Protein 5UEB (pdb70)

InterPro domains:
  IPR025361 Protein of unknown function DUF4265 [PF14085] (26-130)

Secondary structure (DSSP, 8-state):
-----EEEEEEEE-TTS-EEEEEEEEEE-TTS-EEE-S--SS-SS--TT-EEEEEEETTEEEEEEEEE--S-EEEEEEESS---HHHHHHHHHTT-EEEESSSSEEEEEE-TTTSSHHHHHHHHHHHHTTSEEEEEEE-S--/--PPP--EEEEEEEEE-TTS-EEEEEEEEEE-TTS-EEE-S--SS-SS--TT-EEEEEEETTEEEEEEEEE--S-EEEEEEESS---HHHHHHHHHTT-EEEESSSSEEEEEE-TTTS-HHHHHHHHHHHHTTSEEEEEEE---

Nearest PDB structures (foldseek):
  5ueb-assembly1_A  TM=1.007E+00  e=7.361E-29  Neisseria gonorrhoeae NCCP11945
  4f3q-assembly1_A  TM=4.023E-01  e=1.377E-02  Coxiella burnetii RSA 493
  3ldu-assembly1_A  TM=6.066E-01  e=1.075E+00  Clostridioides difficile 630
  1t95-assembly1_A  TM=4.720E-01  e=6.147E-01  Archaeoglobus fulgidus
  2fgc-assembly1_A-2  TM=4.729E-01  e=1.879E+00  Thermotoga maritima MSB8

Sequence (286 aa):
HHHMKSKLTVVYYDLESNIAEEILSGNIMPDGNFLIQEIPLFAPNNLALNDIVAIERREEDDKKMLFFDHLIKASGNTTTINIVVLDDHFPKDLLAAIEEHSGKKIRKNGENYLSSVNFPPKKYNSDLKGIILNRRYEEANILSYREACLGFSHHHHHHMKSKLTVVYYDLESNIAEEILSSGNIMMPDGNFLIQEIPLFAPNLALNDIVAIEREEDKMLFFDHLIKASGNTTINIVVLDHFPKDLLAAIEEHSGKIRKNGENYLSSVNFPPKKYNSDLKGILNRRYEEEANILSSYREACLGF

B-factor: mean 21.85, std 12.27, range [6.91, 70.09]

Foldseek 3Di:
DDDAFAKEWEWDADPVRDIDIDIFGFHQDPVRWTFGQDADQGAFAAGHRFTFHWDDDDNHTYGDGTDGWQQKWKKKKFFDAADDPVLVVLCVVQVKDWDDDPRGIIMIIGHHPSPDCVNVVVQVVCVVVVRMHMDRRHRGDD/DDDDDFQKAKAKEWAQFPVRHIDIDIFIFGQDPVRWTFGQDADFTQFAAGHRWIFHWDDDPNHIYGDGTDGHQLKWKKKKFFDQADDPVLVVLCVVLVKDWDDDPHGIIIIIGHHPSPDPVNVVVQVVCVVVVGMDMDRRHHGD

Structure (mmCIF, N/CA/C/O backbone):
data_5UEB
#
_entry.id   5UEB
#
_cell.length_a   50.220
_cell.length_b   74.520
_cell.length_c   86.160
_cell.angle_alpha   90.000
_cell.angle_beta   90.000
_cell.angle_gamma   90.000
#
_symmetry.space_group_name_H-M   'P 21 21 21'
#
loop_
_entity.id
_entity.type
_entity.pdbx_description
1 polymer NegoA.19184.a
2 non-polymer 'CHLORIDE ION'
3 non-polymer 1,2-ETHANEDIOL
4 water water
#
loop_
_atom_site.group_PDB
_atom_site.id
_atom_site.type_symbol
_atom_site.label_atom_id
_atom_site.label_alt_id
_atom_site.label_comp_id
_atom_site.label_asym_id
_atom_site.label_entity_id
_atom_site.label_seq_id
_atom_site.pdbx_PDB_ins_code
_atom_site.Cartn_x
_atom_site.Cartn_y
_atom_site.Cartn_z
_atom_site.occupancy
_atom_site.B_iso_or_equiv
_atom_site.auth_seq_id
_atom_site.auth_comp_id
_atom_site.auth_asym_id
_atom_site.auth_atom_id
_atom_site.pdbx_PDB_model_num
ATOM 1 N N . HIS A 1 6 ? 7.837 -12.289 -9.238 1.00 63.90 -2 HIS A N 1
ATOM 2 C CA . HIS A 1 6 ? 7.459 -11.316 -10.256 1.00 58.38 -2 HIS A CA 1
ATOM 3 C C . HIS A 1 6 ? 6.183 -11.744 -10.973 1.00 56.09 -2 HIS A C 1
ATOM 4 O O . HIS A 1 6 ? 6.168 -12.745 -11.689 1.00 64.63 -2 HIS A O 1
ATOM 6 N N . HIS A 1 7 ? 5.110 -10.986 -10.767 1.00 44.75 -1 HIS A N 1
ATOM 7 C CA . HIS A 1 7 ? 3.838 -11.228 -11.428 1.00 41.27 -1 HIS A CA 1
ATOM 8 C C . HIS A 1 7 ? 3.348 -9.921 -12.035 1.00 39.45 -1 HIS A C 1
ATOM 9 O O . HIS A 1 7 ? 3.708 -8.833 -11.581 1.00 36.18 -1 HIS A O 1
ATOM 16 N N . HIS A 1 8 ? 2.522 -10.036 -13.075 1.00 30.72 0 HIS A N 1
ATOM 17 C CA . HIS A 1 8 ? 1.947 -8.845 -13.687 1.00 25.05 0 HIS A CA 1
ATOM 18 C C . HIS A 1 8 ? 1.075 -8.112 -12.677 1.00 34.24 0 HIS A C 1
ATOM 19 O O . HIS A 1 8 ? 0.247 -8.725 -11.996 1.00 28.14 0 HIS A O 1
ATOM 26 N N . MET A 1 9 ? 1.268 -6.795 -12.589 1.00 23.94 1 MET A N 1
ATOM 27 C CA . MET A 1 9 ? 0.604 -5.949 -11.610 1.00 23.03 1 MET A CA 1
ATOM 28 C C . MET A 1 9 ? 0.214 -4.635 -12.268 1.00 23.29 1 MET A C 1
ATOM 29 O O . MET A 1 9 ? 0.812 -4.214 -13.260 1.00 28.75 1 MET A O 1
ATOM 34 N N . LYS A 1 10 ? -0.806 -3.995 -11.711 1.00 21.30 2 LYS A N 1
ATOM 35 C CA . LYS A 1 10 ? -1.088 -2.604 -12.040 1.00 22.61 2 LYS A CA 1
ATOM 36 C C . LYS A 1 10 ? 0.034 -1.713 -11.520 1.00 24.43 2 LYS A C 1
ATOM 37 O O . LYS A 1 10 ? 0.682 -2.020 -10.516 1.00 22.71 2 LYS A O 1
ATOM 43 N N . SER A 1 11 ? 0.263 -0.596 -12.212 1.00 20.64 3 SER A N 1
ATOM 44 C CA . SER A 1 11 ? 1.120 0.427 -11.638 1.00 16.14 3 SER A CA 1
ATOM 45 C C . SER A 1 11 ? 0.459 1.035 -10.407 1.00 15.77 3 SER A C 1
ATOM 46 O O . SER A 1 11 ? -0.763 0.969 -10.219 1.00 16.88 3 SER A O 1
ATOM 49 N N . LYS A 1 12 ? 1.285 1.628 -9.553 1.00 15.47 4 LYS A N 1
ATOM 50 C CA . LYS A 1 12 ? 0.838 2.113 -8.256 1.00 15.06 4 LYS A CA 1
ATOM 51 C C . LYS A 1 12 ? 1.264 3.559 -8.068 1.00 14.93 4 LYS A C 1
ATOM 52 O O . LYS A 1 12 ? 2.436 3.901 -8.263 1.00 18.45 4 LYS A O 1
ATOM 58 N N . LEU A 1 13 ? 0.325 4.389 -7.642 1.00 12.02 5 LEU A N 1
ATOM 59 C CA . LEU A 1 13 ? 0.541 5.810 -7.424 1.00 12.95 5 LEU A CA 1
ATOM 60 C C . LEU A 1 13 ? 0.462 6.082 -5.931 1.00 13.08 5 LEU A C 1
ATOM 61 O O . LEU A 1 13 ? -0.505 5.676 -5.277 1.00 12.88 5 LEU A O 1
ATOM 66 N N . THR A 1 14 ? 1.468 6.762 -5.388 1.00 12.55 6 THR A N 1
ATOM 67 C CA . THR A 1 14 ? 1.439 7.166 -3.988 1.00 11.77 6 THR A CA 1
ATOM 68 C C . THR A 1 14 ? 1.014 8.627 -3.906 1.00 11.00 6 THR A C 1
ATOM 69 O O . THR A 1 14 ? 1.643 9.495 -4.517 1.00 12.13 6 THR A O 1
ATOM 73 N N . VAL A 1 15 ? -0.055 8.901 -3.156 1.00 10.10 7 VAL A N 1
ATOM 74 C CA . VAL A 1 15 ? -0.554 10.262 -2.945 1.00 10.21 7 VAL A CA 1
ATOM 75 C C . VAL A 1 15 ? -0.247 10.669 -1.509 1.00 11.58 7 VAL A C 1
ATOM 76 O O . VAL A 1 15 ? -0.766 10.063 -0.556 1.00 12.52 7 VAL A O 1
ATOM 80 N N . VAL A 1 16 ? 0.590 11.698 -1.349 1.00 10.34 8 VAL A N 1
ATOM 81 C CA . VAL A 1 16 ? 0.852 12.262 -0.026 1.00 9.47 8 VAL A CA 1
ATOM 82 C C . VAL A 1 16 ? -0.277 13.217 0.341 1.00 11.17 8 VAL A C 1
ATOM 83 O O . VAL A 1 16 ? -0.697 14.054 -0.472 1.00 13.26 8 VAL A O 1
ATOM 87 N N . TYR A 1 17 ? -0.769 13.113 1.577 1.00 10.60 9 TYR A N 1
ATOM 88 C CA . TYR A 1 17 ? -1.815 14.013 2.042 1.00 10.04 9 TYR A CA 1
ATOM 89 C C . TYR A 1 17 ? -1.673 14.191 3.548 1.00 10.32 9 TYR A C 1
ATOM 90 O O . TYR A 1 17 ? -1.004 13.409 4.220 1.00 11.65 9 TYR A O 1
ATOM 99 N N . TYR A 1 18 ? -2.326 15.225 4.076 1.00 10.13 10 TYR A N 1
ATOM 100 C CA . TYR A 1 18 ? -2.344 15.480 5.512 1.00 10.25 10 TYR A CA 1
ATOM 101 C C . TYR A 1 18 ? -3.631 14.937 6.113 1.00 10.45 10 TYR A C 1
ATOM 102 O O . TYR A 1 18 ? -4.728 15.209 5.606 1.00 11.25 10 TYR A O 1
ATOM 111 N N . ASP A 1 19 ? -3.492 14.183 7.198 1.00 9.56 11 ASP A N 1
ATOM 112 C CA . ASP A 1 19 ? -4.644 13.573 7.850 1.00 10.54 11 ASP A CA 1
ATOM 113 C C . ASP A 1 19 ? -5.317 14.551 8.819 1.00 10.12 11 ASP A C 1
ATOM 114 O O . ASP A 1 19 ? -4.966 15.733 8.913 1.00 10.63 11 ASP A O 1
ATOM 119 N N . LEU A 1 20 ? -6.330 14.051 9.526 1.00 10.32 12 LEU A N 1
ATOM 120 C CA . LEU A 1 20 ? -7.113 14.916 10.406 1.00 9.28 12 LEU A CA 1
ATOM 121 C C . LEU A 1 20 ? -6.300 15.444 11.574 1.00 12.25 12 LEU A C 1
ATOM 122 O O . LEU A 1 20 ? -6.697 16.444 12.178 1.00 13.52 12 LEU A O 1
ATOM 127 N N . GLU A 1 21 ? -5.189 14.791 11.914 1.00 11.24 13 GLU A N 1
ATOM 128 C CA . GLU A 1 21 ? -4.286 15.259 12.955 1.00 11.28 13 GLU A CA 1
ATOM 129 C C . GLU A 1 21 ? -3.148 16.109 12.410 1.00 10.66 13 GLU A C 1
ATOM 130 O O . GLU A 1 21 ? -2.194 16.387 13.140 1.00 13.36 13 GLU A O 1
ATOM 136 N N . SER A 1 22 ? -3.248 16.549 11.153 1.00 12.04 14 SER A N 1
ATOM 137 C CA . SER A 1 22 ? -2.230 17.367 10.496 1.00 12.27 14 SER A CA 1
ATOM 138 C C . SER A 1 22 ? -0.899 16.641 10.368 1.00 12.05 14 SER A C 1
ATOM 139 O O . SER A 1 22 ? 0.155 17.277 10.309 1.00 12.99 14 SER A O 1
ATOM 142 N N . ASN A 1 23 ? -0.939 15.311 10.317 1.00 12.38 15 ASN A N 1
ATOM 143 C CA . ASN A 1 23 ? 0.253 14.503 10.092 1.00 11.74 15 ASN A CA 1
ATOM 144 C C . ASN A 1 23 ? 0.293 14.007 8.650 1.00 10.79 15 ASN A C 1
ATOM 145 O O . ASN A 1 23 ? -0.748 13.790 8.021 1.00 10.90 15 ASN A O 1
ATOM 150 N N . ILE A 1 24 ? 1.509 13.827 8.127 1.00 11.94 16 ILE A N 1
ATOM 151 C CA . ILE A 1 24 ? 1.650 13.356 6.755 1.00 12.37 16 ILE A CA 1
ATOM 152 C C . ILE A 1 24 ? 1.240 11.894 6.674 1.00 10.77 16 ILE A C 1
ATOM 153 O O . ILE A 1 24 ? 1.581 11.080 7.547 1.00 13.89 16 ILE A O 1
ATOM 158 N N . ALA A 1 25 ? 0.478 11.563 5.631 1.00 11.07 17 ALA A N 1
ATOM 159 C CA . ALA A 1 25 ? 0.014 10.213 5.362 1.00 9.35 17 ALA A CA 1
ATOM 160 C C . ALA A 1 25 ? 0.166 9.951 3.868 1.00 11.44 17 ALA A C 1
ATOM 161 O O . ALA A 1 25 ? 0.394 10.869 3.078 1.00 12.10 17 ALA A O 1
ATOM 163 N N . GLU A 1 26 ? 0.019 8.688 3.484 1.00 14.05 18 GLU A N 1
ATOM 164 C CA . GLU A 1 26 ? 0.135 8.287 2.089 1.00 10.64 18 GLU A CA 1
ATOM 165 C C . GLU A 1 26 ? -0.957 7.283 1.767 1.00 11.59 18 GLU A C 1
ATOM 166 O O . GLU A 1 26 ? -1.227 6.377 2.566 1.00 14.30 18 GLU A O 1
ATOM 172 N N . GLU A 1 27 ? -1.581 7.449 0.603 1.00 12.09 19 GLU A N 1
ATOM 173 C CA . GLU A 1 27 ? -2.497 6.456 0.054 1.00 10.37 19 GLU A CA 1
ATOM 174 C C . GLU A 1 27 ? -1.955 5.962 -1.278 1.00 11.36 19 GLU A C 1
ATOM 175 O O . GLU A 1 27 ? -1.530 6.760 -2.118 1.00 12.22 19 GLU A O 1
ATOM 181 N N . ILE A 1 28 ? -1.985 4.651 -1.478 1.00 11.14 20 ILE A N 1
ATOM 182 C CA . ILE A 1 28 ? -1.538 4.042 -2.728 1.00 12.01 20 ILE A CA 1
ATOM 183 C C . ILE A 1 28 ? -2.753 3.635 -3.555 1.00 11.59 20 ILE A C 1
ATOM 184 O O . ILE A 1 28 ? -3.674 2.982 -3.046 1.00 14.28 20 ILE A O 1
ATOM 189 N N . LEU A 1 29 ? -2.767 4.045 -4.827 1.00 11.94 21 LEU A N 1
ATOM 190 C CA . LEU A 1 29 ? -3.869 3.782 -5.748 1.00 10.74 21 LEU A CA 1
ATOM 191 C C . LEU A 1 29 ? -3.355 3.039 -6.969 1.00 12.24 21 LEU A C 1
ATOM 192 O O . LEU A 1 29 ? -2.337 3.427 -7.543 1.00 12.76 21 LEU A O 1
ATOM 197 N N . SER A 1 30 ? -4.074 1.995 -7.377 1.00 11.36 22 SER A N 1
ATOM 198 C CA . SER A 1 30 ? -3.749 1.263 -8.593 1.00 12.08 22 SER A CA 1
ATOM 199 C C . SER A 1 30 ? -4.220 2.029 -9.825 1.00 13.76 22 SER A C 1
ATOM 200 O O . SER A 1 30 ? -5.203 2.778 -9.782 1.00 13.51 22 SER A O 1
ATOM 203 N N . GLY A 1 31 ? -3.520 1.819 -10.937 1.00 12.69 23 GLY A N 1
ATOM 204 C CA . GLY A 1 31 ? -3.889 2.470 -12.181 1.00 12.90 23 GLY A CA 1
ATOM 205 C C . GLY A 1 31 ? -2.858 2.196 -13.258 1.00 16.48 23 GLY A C 1
ATOM 206 O O . GLY A 1 31 ? -2.050 1.273 -13.137 1.00 19.51 23 GLY A O 1
ATOM 207 N N . ASN A 1 32 ? -2.886 3.023 -14.301 1.00 13.89 24 ASN A N 1
ATOM 208 C CA . ASN A 1 32 ? -2.083 2.806 -15.500 1.00 14.89 24 ASN A CA 1
ATOM 209 C C . ASN A 1 32 ? -1.212 4.014 -15.789 1.00 18.07 24 ASN A C 1
ATOM 210 O O . ASN A 1 32 ? -1.668 5.157 -15.697 1.00 16.32 24 ASN A O 1
ATOM 215 N N . ILE A 1 33 ? 0.033 3.751 -16.178 1.00 19.09 25 ILE A N 1
ATOM 216 C CA . ILE A 1 33 ? 0.881 4.777 -16.772 1.00 21.58 25 ILE A CA 1
ATOM 217 C C . ILE A 1 33 ? 0.489 4.878 -18.241 1.00 20.03 25 ILE A C 1
ATOM 218 O O . ILE A 1 33 ? 0.600 3.902 -18.995 1.00 22.39 25 ILE A O 1
ATOM 223 N N . MET A 1 34 ? -0.012 6.040 -18.635 1.00 18.90 26 MET A N 1
ATOM 224 C CA . MET A 1 34 ? -0.554 6.254 -19.965 1.00 19.57 26 MET A CA 1
ATOM 225 C C . MET A 1 34 ? 0.570 6.548 -20.953 1.00 23.11 26 MET A C 1
ATOM 226 O O . MET A 1 34 ? 1.717 6.784 -20.563 1.00 24.94 26 MET A O 1
ATOM 231 N N . PRO A 1 35 ? 0.274 6.508 -22.257 1.00 25.65 27 PRO A N 1
ATOM 232 C CA . PRO A 1 35 ? 1.314 6.819 -23.252 1.00 27.16 27 PRO A CA 1
ATOM 233 C C . PRO A 1 35 ? 1.949 8.191 -23.083 1.00 29.16 27 PRO A C 1
ATOM 234 O O . PRO A 1 35 ? 3.123 8.366 -23.437 1.00 32.24 27 PRO A O 1
ATOM 238 N N . ASP A 1 36 ? 1.219 9.168 -22.552 1.00 27.85 28 ASP A N 1
ATOM 239 C CA . ASP A 1 36 ? 1.780 10.496 -22.334 1.00 27.35 28 ASP A CA 1
ATOM 240 C C . ASP A 1 36 ? 2.583 10.608 -21.042 1.00 29.07 28 ASP A C 1
ATOM 241 O O . ASP A 1 36 ? 3.026 11.710 -20.706 1.00 27.24 28 ASP A O 1
ATOM 246 N N . GLY A 1 37 ? 2.773 9.513 -20.307 1.00 23.94 29 GLY A N 1
ATOM 247 C CA . GLY A 1 37 ? 3.527 9.548 -19.070 1.00 21.50 29 GLY A CA 1
ATOM 248 C C . GLY A 1 37 ? 2.732 9.948 -17.847 1.00 21.59 29 GLY A C 1
ATOM 249 O O . GLY A 1 37 ? 3.290 9.961 -16.741 1.00 21.46 29 GLY A O 1
ATOM 250 N N . ASN A 1 38 ? 1.457 10.283 -18.003 1.00 19.73 30 ASN A N 1
ATOM 251 C CA . ASN A 1 38 ? 0.604 10.557 -16.859 1.00 16.60 30 ASN A CA 1
ATOM 252 C C . ASN A 1 38 ? -0.010 9.257 -16.345 1.00 15.63 30 ASN A C 1
ATOM 253 O O . ASN A 1 38 ? 0.154 8.187 -16.937 1.00 18.31 30 ASN A O 1
ATOM 258 N N . PHE A 1 39 ? -0.734 9.361 -15.232 1.00 12.30 31 PHE A N 1
ATOM 259 C CA . PHE A 1 39 ? -1.268 8.205 -14.521 1.00 11.70 31 PHE A CA 1
ATOM 260 C C . PHE A 1 39 ? -2.791 8.282 -14.459 1.00 10.88 31 PHE A C 1
ATOM 261 O O . PHE A 1 39 ? -3.349 9.297 -14.024 1.00 11.43 31 PHE A O 1
ATOM 269 N N . LEU A 1 40 ? -3.454 7.212 -14.904 1.00 10.91 32 LEU A N 1
ATOM 270 C CA . LEU A 1 40 ? -4.905 7.079 -14.826 1.00 10.09 32 LEU A CA 1
ATOM 271 C C . LEU A 1 40 ? -5.251 6.340 -13.536 1.00 11.82 32 LEU A C 1
ATOM 272 O O . LEU A 1 40 ? -4.885 5.169 -13.372 1.00 12.64 32 LEU A O 1
ATOM 277 N N . ILE A 1 41 ? -5.964 7.012 -12.634 1.00 10.59 33 ILE A N 1
ATOM 278 C CA . ILE A 1 41 ? -6.355 6.410 -11.361 1.00 10.45 33 ILE A CA 1
ATOM 279 C C . ILE A 1 41 ? -7.509 5.441 -11.601 1.00 11.10 33 ILE A C 1
ATOM 280 O O . ILE A 1 41 ? -8.536 5.817 -12.179 1.00 12.52 33 ILE A O 1
ATOM 285 N N . GLN A 1 42 ? -7.347 4.184 -11.161 1.00 11.62 34 GLN A N 1
ATOM 286 C CA . GLN A 1 42 ? -8.340 3.142 -11.438 1.00 10.48 34 GLN A CA 1
ATOM 287 C C . GLN A 1 42 ? -8.934 2.521 -10.176 1.00 11.97 34 GLN A C 1
ATOM 288 O O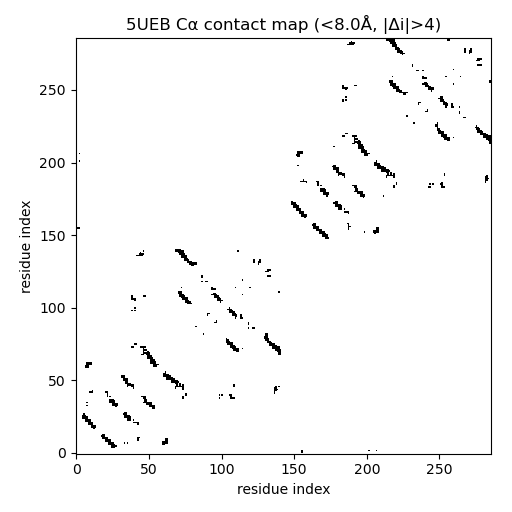 . GLN A 1 42 ? -9.537 1.441 -10.240 1.00 15.30 34 GLN A O 1
ATOM 294 N N . GLU A 1 43 ? -8.787 3.187 -9.040 1.00 12.36 35 GLU A N 1
ATOM 295 C CA . GLU A 1 43 ? -9.469 2.835 -7.803 1.00 11.67 35 GLU A CA 1
ATOM 296 C C . GLU A 1 43 ? -10.123 4.087 -7.238 1.00 14.00 35 GLU A C 1
ATOM 297 O O . GLU A 1 43 ? -9.695 5.213 -7.507 1.00 13.57 35 GLU A O 1
ATOM 303 N N . ILE A 1 44 ? -11.164 3.881 -6.437 1.00 10.87 36 ILE A N 1
ATOM 304 C CA . ILE A 1 44 ? -11.837 4.988 -5.754 1.00 10.79 36 ILE A CA 1
ATOM 305 C C . ILE A 1 44 ? -10.981 5.388 -4.554 1.00 10.78 36 ILE A C 1
ATOM 306 O O . ILE A 1 44 ? -10.746 4.550 -3.678 1.00 12.09 36 ILE A O 1
ATOM 311 N N . PRO A 1 45 ? -10.500 6.625 -4.461 1.00 10.32 37 PRO A N 1
ATOM 312 C CA . PRO A 1 45 ? -9.648 6.997 -3.316 1.00 9.33 37 PRO A CA 1
ATOM 313 C C . PRO A 1 45 ? -10.406 6.919 -2.000 1.00 10.55 37 PRO A C 1
ATOM 314 O O . PRO A 1 45 ? -11.529 7.414 -1.878 1.00 10.79 37 PRO A O 1
ATOM 318 N N . LEU A 1 46 ? -9.773 6.287 -1.006 1.00 10.26 38 LEU A N 1
ATOM 319 C CA . LEU A 1 46 ? -10.387 6.182 0.316 1.00 10.91 38 LEU A CA 1
ATOM 320 C C . LEU A 1 46 ? -10.144 7.420 1.164 1.00 11.62 38 LEU A C 1
ATOM 321 O O . LEU A 1 46 ? -11.027 7.828 1.932 1.00 12.46 38 LEU A O 1
ATOM 326 N N . PHE A 1 47 ? -8.949 8.030 1.055 1.00 10.79 39 PHE A N 1
ATOM 327 C CA . PHE A 1 47 ? -8.549 9.075 2.000 1.00 10.66 39 PHE A CA 1
ATOM 328 C C . PHE A 1 47 ? -7.995 10.321 1.328 1.00 12.54 39 PHE A C 1
ATOM 329 O O . PHE A 1 47 ? -8.199 11.424 1.840 1.00 10.82 39 PHE A O 1
ATOM 337 N N . ALA A 1 48 ? -7.261 10.169 0.226 1.00 12.86 40 ALA A N 1
ATOM 338 C CA . ALA A 1 48 ? -6.644 11.327 -0.403 1.00 14.83 40 ALA A CA 1
ATOM 339 C C . ALA A 1 48 ? -7.733 12.278 -0.893 1.00 10.46 40 ALA A C 1
ATOM 340 O O . ALA A 1 48 ? -8.797 11.829 -1.346 1.00 13.35 40 ALA A O 1
ATOM 342 N N . PRO A 1 49 ? -7.523 13.582 -0.797 1.00 10.32 41 PRO A N 1
ATOM 343 C CA . PRO A 1 49 ? -8.576 14.539 -1.140 1.00 12.28 41 PRO A CA 1
ATOM 344 C C . PRO A 1 49 ? -8.514 14.981 -2.598 1.00 10.58 41 PRO A C 1
ATOM 345 O O . PRO A 1 49 ? -7.486 14.881 -3.276 1.00 10.87 41 PRO A O 1
ATOM 349 N N . ASN A 1 50 ? -9.669 15.464 -3.069 1.00 9.72 42 ASN A N 1
ATOM 350 C CA A ASN A 1 50 ? -9.851 16.085 -4.390 0.32 10.88 42 ASN A CA 1
ATOM 351 C CA B ASN A 1 50 ? -9.777 16.114 -4.377 0.68 9.37 42 ASN A CA 1
ATOM 352 C C . ASN A 1 50 ? -9.374 15.201 -5.536 1.00 9.63 42 ASN A C 1
ATOM 353 O O . ASN A 1 50 ? -8.882 15.685 -6.562 1.00 11.13 42 ASN A O 1
ATOM 362 N N . LEU A 1 51 ? -9.582 13.892 -5.387 1.00 7.95 43 LEU A N 1
ATOM 363 C CA . LEU A 1 51 ? -9.285 12.922 -6.432 1.00 8.09 43 LEU A CA 1
ATOM 364 C C . LEU A 1 51 ? -10.445 11.949 -6.587 1.00 9.39 43 LEU A C 1
ATOM 365 O O . LEU A 1 51 ? -11.158 11.625 -5.624 1.00 10.42 43 LEU A O 1
ATOM 370 N N . ALA A 1 52 ? -10.613 11.454 -7.810 1.00 9.49 44 ALA A N 1
ATOM 371 C CA . ALA A 1 52 ? -11.706 10.546 -8.114 1.00 9.30 44 ALA A CA 1
ATOM 372 C C . ALA A 1 52 ? -11.232 9.497 -9.100 1.00 11.60 44 ALA A C 1
ATOM 373 O O . ALA A 1 52 ? -10.256 9.691 -9.834 1.00 11.29 44 ALA A O 1
ATOM 375 N N . LEU A 1 53 ? -11.942 8.374 -9.084 1.00 9.65 45 LEU A N 1
ATOM 376 C CA . LEU A 1 53 ? -11.763 7.320 -10.074 1.00 10.13 45 LEU A CA 1
ATOM 377 C C . LEU A 1 53 ? -11.690 7.915 -11.477 1.00 11.45 45 LEU A C 1
ATOM 378 O O . LEU A 1 53 ? -12.490 8.777 -11.840 1.00 12.57 45 LEU A O 1
ATOM 383 N N . ASN A 1 54 ? -10.699 7.470 -12.253 1.00 11.21 46 ASN A N 1
ATOM 384 C CA . ASN A 1 54 ? -10.480 7.848 -13.657 1.00 10.36 46 ASN A CA 1
ATOM 385 C C . ASN A 1 54 ? -9.927 9.258 -13.864 1.00 12.30 46 ASN A C 1
ATOM 386 O O . ASN A 1 54 ? -9.809 9.703 -15.014 1.00 12.53 46 ASN A O 1
ATOM 391 N N . ASP A 1 55 ? -9.567 9.970 -12.795 1.00 10.01 47 ASP A N 1
ATOM 392 C CA . ASP A 1 55 ? -8.781 11.188 -12.947 1.00 8.67 47 ASP A CA 1
ATOM 393 C C . ASP A 1 55 ? -7.423 10.835 -13.551 1.00 11.34 47 ASP A C 1
ATOM 394 O O . ASP A 1 55 ? -6.872 9.753 -13.311 1.00 11.32 47 ASP A O 1
ATOM 399 N N . ILE A 1 56 ? -6.877 11.760 -14.336 1.00 10.44 48 ILE A N 1
ATOM 400 C CA . ILE A 1 56 ? -5.546 11.624 -14.926 1.00 11.51 48 ILE A CA 1
ATOM 401 C C . ILE A 1 56 ? -4.628 12.625 -14.235 1.00 10.73 48 ILE A C 1
ATOM 402 O O . ILE A 1 56 ? -4.924 13.830 -14.199 1.00 11.28 48 ILE A O 1
ATOM 407 N N . VAL A 1 57 ? -3.518 12.134 -13.672 1.00 10.80 49 VAL A N 1
ATOM 408 C CA . VAL A 1 57 ? -2.649 12.976 -12.858 1.00 10.87 49 VAL A CA 1
ATOM 409 C C . VAL A 1 57 ? -1.219 12.930 -13.373 1.00 13.89 49 VAL A C 1
ATOM 410 O O . VAL A 1 57 ? -0.775 11.934 -13.952 1.00 12.66 49 VAL A O 1
ATOM 414 N N . ALA A 1 58 ? -0.499 14.028 -13.160 1.00 12.44 50 ALA A N 1
ATOM 415 C CA . ALA A 1 58 ? 0.927 14.043 -13.430 1.00 12.72 50 ALA A CA 1
ATOM 416 C C . ALA A 1 58 ? 1.655 13.418 -12.252 1.00 14.47 50 ALA A C 1
ATOM 417 O O . ALA A 1 58 ? 1.194 13.476 -11.105 1.00 12.61 50 ALA A O 1
ATOM 419 N N . ILE A 1 59 ? 2.793 12.799 -12.539 1.00 13.91 51 ILE A N 1
ATOM 420 C CA . ILE A 1 59 ? 3.539 12.085 -11.517 1.00 12.79 51 ILE A CA 1
ATOM 421 C C . ILE A 1 59 ? 4.978 12.571 -11.472 1.00 13.79 51 ILE A C 1
ATOM 422 O O . ILE A 1 59 ? 5.508 13.135 -12.434 1.00 16.49 51 ILE A O 1
ATOM 427 N N . GLU A 1 60 ? 5.602 12.361 -10.318 1.00 13.69 52 GLU A N 1
ATOM 428 C CA . GLU A 1 60 ? 7.044 12.482 -10.154 1.00 14.96 52 GLU A CA 1
ATOM 429 C C . GLU A 1 60 ? 7.597 11.138 -9.695 1.00 15.03 52 GLU A C 1
ATOM 430 O O . GLU A 1 60 ? 7.150 10.592 -8.680 1.00 14.39 52 GLU A O 1
ATOM 436 N N . ARG A 1 61 ? 8.578 10.610 -10.426 1.00 16.73 53 ARG A N 1
ATOM 437 C CA A ARG A 1 61 ? 9.181 9.329 -10.083 0.48 19.32 53 ARG A CA 1
ATOM 438 C CA B ARG A 1 61 ? 9.180 9.330 -10.083 0.52 19.27 53 ARG A CA 1
ATOM 439 C C . ARG A 1 61 ? 10.361 9.549 -9.149 1.00 20.01 53 ARG A C 1
ATOM 440 O O . ARG A 1 61 ? 11.199 10.422 -9.390 1.00 22.46 53 ARG A O 1
ATOM 455 N N A GLU A 1 62 ? 10.384 8.798 -8.046 0.85 18.69 54 GLU A N 1
ATOM 456 N N B GLU A 1 62 ? 10.447 8.725 -8.106 0.15 20.79 54 GLU A N 1
ATOM 457 C CA A GLU A 1 62 ? 11.540 8.721 -7.147 0.85 19.78 54 GLU A CA 1
ATOM 458 C CA B GLU A 1 62 ? 11.607 8.770 -7.223 0.15 26.76 54 GLU A CA 1
ATOM 459 C C A GLU A 1 62 ? 11.906 7.243 -7.019 0.85 31.78 54 GLU A C 1
ATOM 460 C C B GLU A 1 62 ? 12.301 7.415 -7.109 0.15 29.86 54 GLU A C 1
ATOM 461 O O A GLU A 1 62 ? 11.255 6.499 -6.278 0.85 29.12 54 GLU A O 1
ATOM 462 O O B GLU A 1 62 ? 12.968 6.976 -8.051 0.15 29.73 54 GLU A O 1
ATOM 473 N N A ASP A 1 63 ? 12.939 6.829 -7.765 0.61 29.71 55 ASP A N 1
ATOM 474 N N B ASP A 1 63 ? 12.146 6.738 -5.972 0.39 35.80 55 ASP A N 1
ATOM 475 C CA A ASP A 1 63 ? 13.375 5.439 -7.916 0.61 21.71 55 ASP A CA 1
ATOM 476 C CA B ASP A 1 63 ? 12.920 5.532 -5.672 0.39 33.66 55 ASP A CA 1
ATOM 477 C C A ASP A 1 63 ? 12.236 4.512 -8.330 0.61 28.86 55 ASP A C 1
ATOM 478 C C B ASP A 1 63 ? 12.036 4.300 -5.852 0.39 36.37 55 ASP A C 1
ATOM 479 O O A ASP A 1 63 ? 11.792 4.543 -9.481 0.61 27.82 55 ASP A O 1
ATOM 480 O O B ASP A 1 63 ? 11.561 3.696 -4.892 0.39 42.54 55 ASP A O 1
ATOM 489 N N A LYS A 1 64 ? 11.774 3.668 -7.417 0.85 30.29 56 LYS A N 1
ATOM 490 N N B LYS A 1 64 ? 11.845 3.909 -7.115 0.15 35.70 56 LYS A N 1
ATOM 491 C CA A LYS A 1 64 ? 10.725 2.712 -7.733 0.85 40.86 56 LYS A CA 1
ATOM 492 C CA B LYS A 1 64 ? 10.923 2.854 -7.541 0.15 40.06 56 LYS A CA 1
ATOM 493 C C A LYS A 1 64 ? 9.331 3.227 -7.405 0.85 40.21 56 LYS A C 1
ATOM 494 C C B LYS A 1 64 ? 9.466 3.212 -7.278 0.15 39.51 56 LYS A C 1
ATOM 495 O O A LYS A 1 64 ? 8.361 2.477 -7.563 0.85 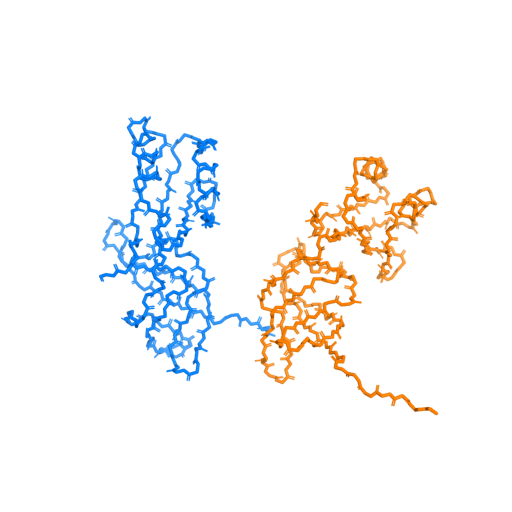41.03 56 LYS A O 1
ATOM 496 O O B LYS A 1 64 ? 8.586 2.348 -7.385 0.15 40.30 56 LYS A O 1
ATOM 499 N N . MET A 1 65 ? 9.194 4.470 -6.951 1.00 33.22 57 MET A N 1
ATOM 500 C CA . MET A 1 65 ? 7.887 4.963 -6.559 1.00 25.33 57 MET A CA 1
ATOM 501 C C . MET A 1 65 ? 7.408 6.027 -7.534 1.00 20.29 57 MET A C 1
ATOM 502 O O . MET A 1 65 ? 8.194 6.817 -8.060 1.00 20.35 57 MET A O 1
ATOM 507 N N . LEU A 1 66 ? 6.099 6.050 -7.750 1.00 16.42 58 LEU A N 1
ATOM 508 C CA . LEU A 1 66 ? 5.440 7.092 -8.521 1.00 16.53 58 LEU A CA 1
ATOM 509 C C . LEU A 1 66 ? 4.610 7.909 -7.549 1.00 19.13 58 LEU A C 1
ATOM 510 O O . LEU A 1 66 ? 3.720 7.367 -6.884 1.00 21.45 58 LEU A O 1
ATOM 515 N N . PHE A 1 67 ? 4.892 9.199 -7.464 1.00 11.89 59 PHE A N 1
ATOM 516 C CA . PHE A 1 67 ? 4.167 10.091 -6.568 1.00 11.04 59 PHE A CA 1
ATOM 517 C C . PHE A 1 67 ? 3.257 11.034 -7.340 1.00 12.80 59 PHE A C 1
ATOM 518 O O . PHE A 1 67 ? 3.633 11.569 -8.383 1.00 14.49 59 PHE A O 1
ATOM 526 N N . PHE A 1 68 ? 2.056 11.249 -6.811 1.00 11.28 60 PHE A N 1
ATOM 527 C CA . PHE A 1 68 ? 1.179 12.271 -7.352 1.00 11.92 60 PHE A CA 1
ATOM 528 C C . PHE A 1 68 ? 1.875 13.623 -7.320 1.00 10.66 60 PHE A C 1
ATOM 529 O O . PHE A 1 68 ? 2.424 14.033 -6.289 1.00 11.54 60 PHE A O 1
ATOM 537 N N . ASP A 1 69 ? 1.839 14.319 -8.459 1.00 11.61 61 ASP A N 1
ATOM 538 C CA . ASP A 1 69 ? 2.371 15.669 -8.580 1.00 13.10 61 ASP A CA 1
ATOM 539 C C . ASP A 1 69 ? 1.261 16.705 -8.703 1.00 15.25 61 ASP A C 1
ATOM 540 O O . ASP A 1 69 ? 1.154 17.584 -7.846 1.00 18.16 61 ASP A O 1
ATOM 545 N N . HIS A 1 70 ? 0.413 16.611 -9.729 1.00 12.29 62 HIS A N 1
ATOM 546 C CA . HIS A 1 70 ? -0.727 17.513 -9.855 1.00 16.18 62 HIS A CA 1
ATOM 547 C C . HIS A 1 70 ? -1.769 16.879 -10.761 1.00 15.16 62 HIS A C 1
ATOM 548 O O . HIS A 1 70 ? -1.481 15.949 -11.515 1.00 15.69 62 HIS A O 1
ATOM 555 N N . LEU A 1 71 ? -2.996 17.379 -10.657 1.00 13.90 63 LEU A N 1
ATOM 556 C CA . LEU A 1 71 ? -4.086 16.886 -11.483 1.00 11.68 63 LEU A CA 1
ATOM 557 C C . LEU A 1 71 ? -3.957 17.456 -12.888 1.00 12.46 63 LEU A C 1
ATOM 558 O O . LEU A 1 71 ? -3.783 18.667 -13.061 1.00 16.31 63 LEU A O 1
ATOM 563 N N . ILE A 1 72 ? -4.041 16.588 -13.892 1.00 12.11 64 ILE A N 1
ATOM 564 C CA . ILE A 1 72 ? -4.009 17.001 -15.300 1.00 13.05 64 ILE A CA 1
ATOM 565 C C . ILE A 1 72 ? -5.413 17.114 -15.892 1.00 16.83 64 ILE A C 1
ATOM 566 O O . ILE A 1 72 ? -5.748 18.113 -16.531 1.00 20.22 64 ILE A O 1
ATOM 571 N N . LYS A 1 73 ? -6.249 16.097 -15.699 1.00 12.79 65 LYS A N 1
ATOM 572 C CA . LYS A 1 73 ? -7.595 16.101 -16.271 1.00 13.25 65 LYS A CA 1
ATOM 573 C C . LYS A 1 73 ? -8.518 15.358 -15.315 1.00 13.14 65 LYS A C 1
ATOM 574 O O . LYS A 1 73 ? -8.417 14.136 -15.173 1.00 15.03 65 LYS A O 1
ATOM 580 N N . ALA A 1 74 ? -9.438 16.086 -14.690 1.00 13.73 66 ALA A N 1
ATOM 581 C CA . ALA A 1 74 ? -10.441 15.437 -13.855 1.00 14.92 66 ALA A CA 1
ATOM 582 C C . ALA A 1 74 ? -11.408 14.633 -14.715 1.00 17.40 66 ALA A C 1
ATOM 583 O O . ALA A 1 74 ? -11.764 15.038 -15.827 1.00 16.09 66 ALA A O 1
ATOM 585 N N . SER A 1 75 ? -11.838 13.483 -14.196 1.00 12.89 67 SER A N 1
ATOM 586 C CA . SER A 1 75 ? -12.861 12.702 -14.881 1.00 13.67 67 SER A CA 1
ATOM 587 C C . SER A 1 75 ? -14.235 13.352 -14.785 1.00 14.59 67 SER A C 1
ATOM 588 O O . SER A 1 75 ? -15.112 13.061 -15.614 1.00 14.74 67 SER A O 1
ATOM 591 N N . GLY A 1 76 ? -14.446 14.218 -13.791 1.00 13.33 68 GLY A N 1
ATOM 592 C CA . GLY A 1 76 ? -15.758 14.744 -13.494 1.00 13.11 68 GLY A CA 1
ATOM 593 C C . GLY A 1 76 ? -16.523 13.932 -12.482 1.00 14.28 68 GLY A C 1
ATOM 594 O O . GLY A 1 76 ? -17.631 14.338 -12.086 1.00 13.01 68 GLY A O 1
ATOM 595 N N . ASN A 1 77 ? -15.975 12.794 -12.068 1.00 12.03 69 ASN A N 1
ATOM 596 C CA . ASN A 1 77 ? -16.595 11.995 -11.025 1.00 12.05 69 ASN A CA 1
ATOM 597 C C . ASN A 1 77 ? -16.424 12.665 -9.669 1.00 14.20 69 ASN A C 1
ATOM 598 O O . ASN A 1 77 ? -15.490 13.441 -9.444 1.00 12.93 69 ASN A O 1
ATOM 603 N N . THR A 1 78 ? -17.340 12.349 -8.760 1.00 10.44 70 THR A N 1
ATOM 604 C CA A THR A 1 78 ? -17.318 12.804 -7.376 0.80 8.78 70 THR A CA 1
ATOM 605 C CA B THR A 1 78 ? -17.254 12.803 -7.381 0.20 9.59 70 THR A CA 1
ATOM 606 C C . THR A 1 78 ? -16.928 11.637 -6.467 1.00 11.27 70 THR A C 1
ATOM 607 O O . THR A 1 78 ? -17.236 10.480 -6.766 1.00 12.77 70 THR A O 1
ATOM 614 N N . THR A 1 79 ? -16.252 11.948 -5.353 1.00 9.78 71 THR A N 1
ATOM 615 C CA . THR A 1 79 ? -15.890 10.958 -4.342 1.00 7.47 71 THR A CA 1
ATOM 616 C C . THR A 1 79 ? -16.474 11.409 -3.008 1.00 8.98 71 THR A C 1
ATOM 617 O O . THR A 1 79 ? -16.166 12.510 -2.540 1.00 9.66 71 THR A O 1
ATOM 621 N N . ILE A 1 80 ? -17.322 10.566 -2.409 1.00 9.28 72 ILE A N 1
ATOM 622 C CA . ILE A 1 80 ? -17.926 10.816 -1.103 1.00 9.35 72 ILE A CA 1
ATOM 623 C C . ILE A 1 80 ? -17.413 9.769 -0.123 1.00 10.88 72 ILE A C 1
ATOM 624 O O . ILE A 1 80 ? -17.519 8.568 -0.391 1.00 12.00 72 ILE A O 1
ATOM 629 N N . ASN A 1 81 ? -16.868 10.212 1.011 1.00 8.55 73 ASN A N 1
ATOM 630 C CA . ASN A 1 81 ? -16.488 9.287 2.076 1.00 8.82 73 ASN A CA 1
ATOM 631 C C . ASN A 1 81 ? -17.618 9.215 3.091 1.00 8.76 73 ASN A C 1
ATOM 632 O O . ASN A 1 81 ? -18.252 10.231 3.390 1.00 10.08 73 ASN A O 1
ATOM 637 N N . ILE A 1 82 ? -17.852 8.025 3.646 1.00 9.39 74 ILE A N 1
ATOM 638 C CA . ILE A 1 82 ? -18.892 7.831 4.658 1.00 9.27 74 ILE A CA 1
ATOM 639 C C . ILE A 1 82 ? -18.332 7.002 5.803 1.00 10.15 74 ILE A C 1
ATOM 640 O O . ILE A 1 82 ? -17.758 5.929 5.575 1.00 11.79 74 ILE A O 1
ATOM 645 N N . VAL A 1 83 ? -18.508 7.495 7.039 1.00 10.01 75 VAL A N 1
ATOM 646 C CA . VAL A 1 83 ? -18.301 6.699 8.250 1.00 10.46 75 VAL A CA 1
ATOM 647 C C . VAL A 1 83 ? -19.668 6.314 8.789 1.00 10.18 75 VAL A C 1
ATOM 648 O O . VAL A 1 83 ? -20.524 7.183 9.017 1.00 13.29 75 VAL A O 1
ATOM 652 N N . VAL A 1 84 ? -19.879 5.020 8.991 1.00 11.60 76 VAL A N 1
ATOM 653 C CA . VAL A 1 84 ? -21.139 4.508 9.513 1.00 13.94 76 VAL A CA 1
ATOM 654 C C . VAL A 1 84 ? -21.046 4.485 11.034 1.00 14.13 76 VAL A C 1
ATOM 655 O O . VAL A 1 84 ? -20.173 3.819 11.603 1.00 15.73 76 VAL A O 1
ATOM 659 N N . LEU A 1 85 ? -21.952 5.209 11.698 1.00 14.29 77 LEU A N 1
ATOM 660 C CA . LEU A 1 85 ? -21.964 5.285 13.153 1.00 15.39 77 LEU A CA 1
ATOM 661 C C . LEU A 1 85 ? -22.973 4.344 13.796 1.00 18.43 77 LEU A C 1
ATOM 662 O O . LEU A 1 85 ? -22.791 3.953 14.952 1.00 21.09 77 LEU A O 1
ATOM 667 N N . ASP A 1 86 ? -24.035 3.978 13.083 1.00 19.27 78 ASP A N 1
ATOM 668 C CA A ASP A 1 86 ? -25.006 3.024 13.600 0.40 23.95 78 ASP A CA 1
ATOM 669 C CA B ASP A 1 86 ? -24.992 3.019 13.609 0.60 23.49 78 ASP A CA 1
ATOM 670 C C . ASP A 1 86 ? -25.090 1.824 12.667 1.00 28.35 78 ASP A C 1
ATOM 671 O O . ASP A 1 86 ? -24.521 0.764 12.946 1.00 41.91 78 ASP A O 1
ATOM 680 N N . HIS A 1 87 ? -25.788 1.991 11.550 1.00 26.73 79 HIS A N 1
ATOM 681 C CA . HIS A 1 87 ? -25.908 0.965 10.527 1.00 24.47 79 HIS A CA 1
ATOM 682 C C . HIS A 1 87 ? -26.108 1.688 9.207 1.00 22.01 79 HIS A C 1
ATOM 683 O O . HIS A 1 87 ? -26.526 2.848 9.178 1.00 29.42 79 HIS A O 1
ATOM 690 N N . PHE A 1 88 ? -25.776 1.017 8.116 1.00 19.52 80 PHE A N 1
ATOM 691 C CA . PHE A 1 88 ? -25.889 1.664 6.815 1.00 19.00 80 PHE A CA 1
ATOM 692 C C . PHE A 1 88 ? -27.330 1.583 6.327 1.00 17.64 80 PHE A C 1
ATOM 693 O O . PHE A 1 88 ? -27.834 0.480 6.111 1.00 21.41 80 PHE A O 1
ATOM 701 N N . PRO A 1 89 ? -28.022 2.709 6.144 1.00 16.91 81 PRO A N 1
ATOM 702 C CA . PRO A 1 89 ? -29.457 2.642 5.843 1.00 17.17 81 PRO A CA 1
ATOM 703 C C . PRO A 1 89 ? -29.738 2.042 4.474 1.00 17.41 81 PRO A C 1
ATOM 704 O O . PRO A 1 89 ? -29.058 2.341 3.485 1.00 16.75 81 PRO A O 1
ATOM 708 N N . LYS A 1 90 ? -30.779 1.211 4.434 1.00 18.27 82 LYS A N 1
ATOM 709 C CA . LYS A 1 90 ? -31.160 0.517 3.206 1.00 16.92 82 LYS A CA 1
ATOM 710 C C . LYS A 1 90 ? -31.540 1.490 2.097 1.00 16.43 82 LYS A C 1
ATOM 711 O O . LYS A 1 90 ? -31.182 1.278 0.931 1.00 16.09 82 LYS A O 1
ATOM 717 N N . ASP A 1 91 ? -32.280 2.556 2.422 1.00 16.53 83 ASP A N 1
ATOM 718 C CA . ASP A 1 91 ? -32.678 3.479 1.359 1.00 15.74 83 ASP A CA 1
ATOM 719 C C . ASP A 1 91 ? -31.498 4.281 0.814 1.00 16.12 83 ASP A C 1
ATOM 720 O O . ASP A 1 91 ? -31.521 4.687 -0.358 1.00 16.01 83 ASP A O 1
ATOM 725 N N . LEU A 1 92 ? -30.461 4.497 1.627 1.00 13.87 84 LEU A N 1
ATOM 726 C CA . LEU A 1 92 ? -29.243 5.134 1.132 1.00 12.66 84 LEU A CA 1
ATOM 727 C C . LEU A 1 92 ? -28.524 4.221 0.145 1.00 14.03 84 LEU A C 1
ATOM 728 O O . LEU A 1 92 ? -28.094 4.664 -0.925 1.00 13.79 84 LEU A O 1
ATOM 733 N N . LEU A 1 93 ? -28.386 2.936 0.486 1.00 15.74 85 LEU A N 1
ATOM 734 C CA . LEU A 1 93 ? -27.806 1.989 -0.465 1.00 15.99 85 LEU A CA 1
ATOM 735 C C . LEU A 1 93 ? -28.585 1.981 -1.775 1.00 17.17 85 LEU A C 1
ATOM 736 O O . LEU A 1 93 ? -27.994 2.005 -2.861 1.00 15.38 85 LEU A O 1
ATOM 741 N N . ALA A 1 94 ? -29.916 1.981 -1.688 1.00 14.98 86 ALA A N 1
ATOM 742 C CA . ALA A 1 94 ? -30.739 1.974 -2.891 1.00 12.99 86 ALA A CA 1
ATOM 743 C C . ALA A 1 94 ? -30.520 3.240 -3.704 1.00 15.42 86 ALA A C 1
ATOM 744 O O . ALA A 1 94 ? -30.462 3.193 -4.940 1.00 15.70 86 ALA A O 1
ATOM 746 N N . ALA A 1 95 ? -30.382 4.381 -3.025 1.00 13.94 87 ALA A N 1
ATOM 747 C CA . ALA A 1 95 ? -30.186 5.636 -3.739 1.00 12.67 87 ALA A CA 1
ATOM 748 C C . ALA A 1 95 ? -28.820 5.680 -4.407 1.00 13.53 87 ALA A C 1
ATOM 749 O O . ALA A 1 95 ? -28.689 6.186 -5.526 1.00 13.77 87 ALA A O 1
ATOM 751 N N . ILE A 1 96 ? -27.796 5.150 -3.744 1.00 12.88 88 ILE A N 1
ATOM 752 C CA . ILE A 1 96 ? -26.483 5.067 -4.378 1.00 11.74 88 ILE A CA 1
ATOM 753 C C . ILE A 1 96 ? -26.572 4.280 -5.681 1.00 14.12 88 ILE A C 1
ATOM 754 O O . ILE A 1 96 ? -26.089 4.729 -6.734 1.00 13.31 88 ILE A O 1
ATOM 759 N N . GLU A 1 97 ? -27.212 3.107 -5.629 1.00 13.79 89 GLU A N 1
ATOM 760 C CA . GLU A 1 97 ? -27.350 2.269 -6.821 1.00 13.38 89 GLU A CA 1
ATOM 761 C C . GLU A 1 97 ? -28.145 2.968 -7.915 1.00 14.87 89 GLU A C 1
ATOM 762 O O . GLU A 1 97 ? -27.772 2.907 -9.097 1.00 15.38 89 GLU A O 1
ATOM 768 N N . GLU A 1 98 ? -29.257 3.617 -7.546 1.00 14.01 90 GLU A N 1
ATOM 769 C CA . GLU A 1 98 ? -30.090 4.309 -8.528 1.00 13.57 90 GLU A CA 1
ATOM 770 C C . GLU A 1 98 ? -29.309 5.408 -9.243 1.00 15.12 90 GLU A C 1
ATOM 771 O O . GLU A 1 98 ? -29.568 5.693 -10.419 1.00 16.65 90 GLU A O 1
ATOM 777 N N . HIS A 1 99 ? -28.338 6.017 -8.566 1.00 13.09 91 HIS A N 1
ATOM 778 C CA . HIS A 1 99 ? -27.553 7.101 -9.131 1.00 12.69 91 HIS A CA 1
ATOM 779 C C . HIS A 1 99 ? -26.225 6.623 -9.705 1.00 12.72 91 HIS A C 1
ATOM 780 O O . HIS A 1 99 ? -25.303 7.431 -9.858 1.00 14.43 91 HIS A O 1
ATOM 787 N N . SER A 1 100 ? -26.118 5.329 -10.017 1.00 13.78 92 SER A N 1
ATOM 788 C CA . SER A 1 100 ? -24.945 4.763 -10.685 1.00 14.36 92 SER A CA 1
ATOM 789 C C . SER A 1 100 ? -23.679 4.889 -9.843 1.00 17.14 92 SER A C 1
ATOM 790 O O . SER A 1 100 ? -22.567 4.942 -10.379 1.00 16.42 92 SER A O 1
ATOM 793 N N . GLY A 1 101 ? -23.835 4.930 -8.524 1.00 11.84 93 GLY A N 1
ATOM 794 C CA . GLY A 1 101 ? -22.680 4.999 -7.645 1.00 11.94 93 GLY A CA 1
ATOM 795 C C . GLY A 1 101 ? -21.989 3.653 -7.500 1.00 12.71 93 GLY A C 1
ATOM 796 O O . GLY A 1 101 ? -22.601 2.592 -7.639 1.00 16.80 93 GLY A O 1
ATOM 797 N N A LYS A 1 102 ? -20.682 3.708 -7.236 0.51 11.30 94 LYS A N 1
ATOM 798 N N B LYS A 1 102 ? -20.682 3.707 -7.237 0.49 11.27 94 LYS A N 1
ATOM 799 C CA A LYS A 1 102 ? -19.860 2.530 -6.981 0.51 11.59 94 LYS A CA 1
ATOM 800 C CA B LYS A 1 102 ? -19.870 2.525 -6.974 0.49 11.60 94 LYS A CA 1
ATOM 801 C C A LYS A 1 102 ? -19.207 2.678 -5.612 0.51 10.40 94 LYS A C 1
ATOM 802 C C B LYS A 1 102 ? -19.205 2.676 -5.612 0.49 10.37 94 LYS A C 1
ATOM 803 O O A LYS A 1 102 ? -18.682 3.747 -5.285 0.51 12.09 94 LYS A O 1
ATOM 804 O O B LYS A 1 102 ? -18.666 3.741 -5.295 0.49 12.31 94 LYS A O 1
ATOM 815 N N . ILE A 1 103 ? -19.250 1.614 -4.812 1.00 11.77 95 ILE A N 1
ATOM 816 C CA . ILE A 1 103 ? -18.774 1.638 -3.431 1.00 10.88 95 ILE A CA 1
ATOM 817 C C . ILE A 1 103 ? -17.442 0.911 -3.316 1.00 11.20 95 ILE A C 1
ATOM 818 O O . ILE A 1 103 ? -17.266 -0.188 -3.858 1.00 17.14 95 ILE A O 1
ATOM 823 N N . ARG A 1 104 ? -16.508 1.518 -2.579 1.00 10.39 96 ARG A N 1
ATOM 824 C CA . ARG A 1 104 ? -15.302 0.839 -2.124 1.00 10.54 96 ARG A CA 1
ATOM 825 C C . ARG A 1 104 ? -15.316 0.825 -0.601 1.00 11.43 96 ARG A C 1
ATOM 826 O O . ARG A 1 104 ? -15.402 1.882 0.025 1.00 12.65 96 ARG A O 1
ATOM 834 N N . LYS A 1 105 ? -15.220 -0.361 -0.006 1.00 13.50 97 LYS A N 1
ATOM 835 C CA . LYS A 1 105 ? -15.245 -0.479 1.448 1.00 12.96 97 LYS A CA 1
ATOM 836 C C . LYS A 1 105 ? -13.828 -0.502 2.014 1.00 14.30 97 LYS A C 1
ATOM 837 O O . LYS A 1 105 ? -12.884 -0.960 1.362 1.00 17.11 97 LYS A O 1
ATOM 843 N N . ASN A 1 106 ? -13.687 0.001 3.251 1.00 15.44 98 ASN A N 1
ATOM 844 C CA . ASN A 1 106 ? -12.484 -0.199 4.064 1.00 15.92 98 ASN A CA 1
ATOM 845 C C . ASN A 1 106 ? -12.997 -0.716 5.396 1.00 18.50 98 ASN A C 1
ATOM 846 O O . ASN A 1 106 ? -13.227 0.062 6.321 1.00 19.36 98 ASN A O 1
ATOM 851 N N . GLY A 1 107 ? -13.196 -2.023 5.481 1.00 21.32 99 GLY A N 1
ATOM 852 C CA . GLY A 1 107 ? -13.894 -2.574 6.616 1.00 21.55 99 GLY A CA 1
ATOM 853 C C . GLY A 1 107 ? -15.384 -2.325 6.490 1.00 18.50 99 GLY A C 1
ATOM 854 O O . GLY A 1 107 ? -15.882 -1.780 5.497 1.00 23.29 99 GLY A O 1
ATOM 855 N N . GLU A 1 108 ? -16.106 -2.698 7.546 1.00 26.13 100 GLU A N 1
ATOM 856 C CA . GLU A 1 108 ? -17.559 -2.660 7.469 1.00 31.20 100 GLU A CA 1
ATOM 857 C C . GLU A 1 108 ? -18.139 -1.264 7.640 1.00 24.70 100 GLU A C 1
ATOM 858 O O . GLU A 1 108 ? -19.255 -1.019 7.173 1.00 29.82 100 GLU A O 1
ATOM 864 N N . ASN A 1 109 ? -17.416 -0.331 8.265 1.00 18.07 101 ASN A N 1
ATOM 865 C CA . ASN A 1 109 ? -18.014 0.957 8.608 1.00 15.52 101 ASN A CA 1
ATOM 866 C C . ASN A 1 109 ? -17.350 2.170 7.970 1.00 15.17 101 ASN A C 1
ATOM 867 O O . ASN A 1 109 ? -17.655 3.299 8.362 1.00 16.57 101 ASN A O 1
ATOM 872 N N . TYR A 1 110 ? -16.479 1.986 6.986 1.00 13.27 102 TYR A N 1
ATOM 873 C CA . TYR A 1 110 ? -15.931 3.100 6.232 1.00 12.67 102 TYR A CA 1
ATOM 874 C C . TYR A 1 110 ? -16.062 2.782 4.759 1.00 12.43 102 TYR A C 1
ATOM 875 O O . TYR A 1 110 ? -15.753 1.667 4.329 1.00 15.38 102 TYR A O 1
ATOM 884 N N . LEU A 1 111 ? -16.520 3.755 3.991 1.00 11.62 103 LEU A N 1
ATOM 885 C CA . LEU A 1 111 ? -16.584 3.524 2.558 1.00 11.88 103 LEU A CA 1
ATOM 886 C C . LEU A 1 111 ? -16.371 4.816 1.796 1.00 9.41 103 LEU A C 1
ATOM 887 O O . LEU A 1 111 ? -16.552 5.923 2.309 1.00 10.68 103 LEU A O 1
ATOM 892 N N . SER A 1 112 ? -15.955 4.644 0.555 1.00 9.63 104 SER A N 1
ATOM 893 C CA A SER A 1 112 ? -15.881 5.727 -0.407 0.47 8.59 104 SER A CA 1
ATOM 894 C CA B SER A 1 112 ? -15.867 5.725 -0.405 0.53 9.70 104 SER A CA 1
ATOM 895 C C . SER A 1 112 ? -16.775 5.378 -1.575 1.00 12.21 104 SER A C 1
ATOM 896 O O . SER A 1 112 ? -16.818 4.224 -2.009 1.00 18.79 104 SER A O 1
ATOM 901 N N . VAL A 1 113 ? -17.499 6.369 -2.067 1.00 10.96 105 VAL A N 1
ATOM 902 C CA . VAL A 1 113 ? -18.467 6.168 -3.143 1.00 10.83 105 VAL A CA 1
ATOM 903 C C . VAL A 1 113 ? -18.098 7.071 -4.303 1.00 9.25 105 VAL A C 1
ATOM 904 O O . VAL A 1 113 ? -17.921 8.280 -4.115 1.00 9.99 105 VAL A O 1
ATOM 908 N N . ASN A 1 114 ? -17.990 6.484 -5.496 1.00 8.73 106 ASN A N 1
ATOM 909 C CA . ASN A 1 114 ? -17.800 7.234 -6.730 1.00 9.75 106 ASN A CA 1
ATOM 910 C C . ASN A 1 114 ? -19.161 7.505 -7.352 1.00 11.27 106 ASN A C 1
ATOM 911 O O . ASN A 1 114 ? -19.986 6.594 -7.454 1.00 11.47 106 ASN A O 1
ATOM 916 N N . PHE A 1 115 ? -19.383 8.744 -7.783 1.00 10.10 107 PHE A N 1
ATOM 917 C CA . PHE A 1 115 ? -20.565 9.089 -8.565 1.00 9.56 107 PHE A CA 1
ATOM 918 C C . PHE A 1 115 ? -20.151 9.691 -9.903 1.00 11.33 107 PHE A C 1
ATOM 919 O O . PHE A 1 115 ? -19.301 10.592 -9.940 1.00 11.51 107 PHE A O 1
ATOM 927 N N . PRO A 1 116 ? -20.738 9.251 -11.010 1.00 10.16 108 PRO A N 1
ATOM 928 C CA . PRO A 1 116 ? -20.456 9.875 -12.309 1.00 11.48 108 PRO A CA 1
ATOM 929 C C . PRO A 1 116 ? -20.927 11.318 -12.331 1.00 13.16 108 PRO A C 1
ATOM 930 O O . PRO A 1 116 ? -21.659 11.754 -11.426 1.00 12.07 108 PRO A O 1
ATOM 934 N N . PRO A 1 117 ? -20.525 12.095 -13.338 1.00 12.17 109 PRO A N 1
ATOM 935 C CA . PRO A 1 117 ? -20.902 13.515 -13.376 1.00 14.48 109 PRO A CA 1
ATOM 936 C C . PRO A 1 117 ? -22.394 13.749 -13.194 1.00 12.80 109 PRO A C 1
ATOM 937 O O . PRO A 1 117 ? -23.236 13.088 -13.813 1.00 14.21 109 PRO A O 1
ATOM 941 N N . LYS A 1 118 ? -22.706 14.701 -12.316 1.00 13.68 110 LYS A N 1
ATOM 942 C CA . LYS A 1 118 ? -24.053 15.152 -11.977 1.00 16.63 110 LYS A CA 1
ATOM 943 C C . LYS A 1 118 ? -24.920 14.071 -11.340 1.00 16.93 110 LYS A C 1
ATOM 944 O O . LYS A 1 118 ? -26.116 14.288 -11.137 1.00 19.53 110 LYS A O 1
ATOM 950 N N . LYS A 1 119 ? -24.339 12.932 -10.962 1.00 11.74 111 LYS A N 1
ATOM 951 C CA . LYS A 1 119 ? -25.088 11.937 -10.205 1.00 11.41 111 LYS A CA 1
ATOM 952 C C . LYS A 1 119 ? -25.086 12.184 -8.704 1.00 10.65 111 LYS A C 1
ATOM 953 O O . LYS A 1 119 ? -25.998 11.700 -8.020 1.00 13.65 111 LYS A O 1
ATOM 959 N N . TYR A 1 120 ? -24.096 12.905 -8.181 1.00 11.04 112 TYR A N 1
ATOM 960 C CA . TYR A 1 120 ? -24.146 13.424 -6.819 1.00 8.84 112 TYR A CA 1
ATOM 961 C C . TYR A 1 120 ? -24.728 14.833 -6.899 1.00 9.32 112 TYR A C 1
ATOM 962 O O . TYR A 1 120 ? -24.091 15.752 -7.438 1.00 11.72 112 TYR A O 1
ATOM 971 N N . ASN A 1 121 ? -25.960 14.992 -6.406 1.00 9.48 113 ASN A N 1
ATOM 972 C CA . ASN A 1 121 ? -26.645 16.280 -6.435 1.00 10.73 113 ASN A CA 1
ATOM 973 C C . ASN A 1 121 ? -27.592 16.353 -5.249 1.00 11.64 113 ASN A C 1
ATOM 974 O O . ASN A 1 121 ? -27.337 15.698 -4.234 1.00 11.11 113 ASN A O 1
ATOM 979 N N . SER A 1 122 ? -28.684 17.113 -5.364 1.00 11.29 114 SER A N 1
ATOM 980 C CA . SER A 1 122 ? -29.562 17.301 -4.213 1.00 10.80 114 SER A CA 1
ATOM 981 C C . SER A 1 122 ? -30.158 15.990 -3.715 1.00 13.03 114 SER A C 1
ATOM 982 O O . SER A 1 122 ? -30.491 15.883 -2.526 1.00 10.69 114 SER A O 1
ATOM 985 N N . ASP A 1 123 ? -30.303 14.987 -4.585 1.00 12.73 115 ASP A N 1
ATOM 986 C CA . ASP A 1 123 ? -30.888 13.718 -4.148 1.00 12.98 115 ASP A CA 1
ATOM 987 C C . ASP A 1 123 ? -30.042 13.081 -3.051 1.00 11.84 115 ASP A C 1
ATOM 988 O O . ASP A 1 123 ? -30.511 12.869 -1.921 1.00 12.48 115 ASP A O 1
ATOM 993 N N . LEU A 1 124 ? -28.786 12.748 -3.374 1.00 9.70 116 LEU A N 1
ATOM 994 C CA . LEU A 1 124 ? -27.937 12.070 -2.404 1.00 11.34 116 LEU A CA 1
ATOM 995 C C . LEU A 1 124 ? -27.523 13.006 -1.276 1.00 12.48 116 LEU A C 1
ATOM 996 O O . LEU A 1 124 ? -27.412 12.575 -0.123 1.00 11.36 116 LEU A O 1
ATOM 1001 N N . LYS A 1 125 ? -27.268 14.282 -1.576 1.00 9.76 117 LYS A N 1
ATOM 1002 C CA . LYS A 1 125 ? -26.851 15.182 -0.504 1.00 10.18 117 LYS A CA 1
ATOM 1003 C C . LYS A 1 125 ? -27.947 15.306 0.551 1.00 10.25 117 LYS A C 1
ATOM 1004 O O . LYS A 1 125 ? -27.658 15.345 1.757 1.00 11.40 117 LYS A O 1
ATOM 1010 N N . GLY A 1 126 ? -29.214 15.328 0.123 1.00 10.56 118 GLY A N 1
ATOM 1011 C CA . GLY A 1 126 ? -30.304 15.431 1.079 1.00 11.30 118 GLY A CA 1
ATOM 1012 C C . GLY A 1 126 ? -30.421 14.211 1.973 1.00 11.88 118 GLY A C 1
ATOM 1013 O O . GLY A 1 126 ? -30.649 14.343 3.177 1.00 12.51 118 GLY A O 1
ATOM 1014 N N . ILE A 1 127 ? -30.284 13.008 1.403 1.00 11.05 119 ILE A N 1
ATOM 1015 C CA A ILE A 1 127 ? -30.373 11.784 2.203 0.52 12.67 119 ILE A CA 1
ATOM 1016 C CA B ILE A 1 127 ? -30.401 11.816 2.234 0.48 11.65 119 ILE A CA 1
ATOM 1017 C C . ILE A 1 127 ? -29.208 11.690 3.181 1.00 10.97 119 ILE A C 1
ATOM 1018 O O . ILE A 1 127 ? -29.378 11.319 4.352 1.00 11.74 119 ILE A O 1
ATOM 1027 N N . LEU A 1 128 ? -27.997 12.027 2.718 1.00 9.69 120 LEU A N 1
ATOM 1028 C CA . LEU A 1 128 ? -26.834 12.012 3.608 1.00 8.76 120 LEU A CA 1
ATOM 1029 C C . LEU A 1 128 ? -27.021 13.007 4.752 1.00 12.61 120 LEU A C 1
ATOM 1030 O O . LEU A 1 128 ? -26.713 12.700 5.910 1.00 13.03 120 LEU A O 1
ATOM 1035 N N . ASN A 1 129 ? -27.580 14.185 4.455 1.00 11.95 121 ASN A N 1
ATOM 1036 C CA . ASN A 1 129 ? -27.803 15.181 5.502 1.00 11.84 121 ASN A CA 1
ATOM 1037 C C . ASN A 1 129 ? -28.822 14.695 6.516 1.00 13.20 121 ASN A C 1
ATOM 1038 O O . ASN A 1 129 ? -28.675 14.943 7.719 1.00 13.15 121 ASN A O 1
ATOM 1043 N N . ARG A 1 130 ? -29.878 14.023 6.045 1.00 13.69 122 ARG A N 1
ATOM 1044 C CA A ARG A 1 130 ? -30.888 13.495 6.957 0.56 12.91 122 ARG A CA 1
ATOM 1045 C CA B ARG A 1 130 ? -30.893 13.478 6.942 0.44 13.38 122 ARG A CA 1
ATOM 1046 C C . ARG A 1 130 ? -30.278 12.474 7.914 1.00 11.69 122 ARG A C 1
ATOM 1047 O O . ARG A 1 130 ? -30.596 12.468 9.110 1.00 12.99 122 ARG A O 1
ATOM 1062 N N . TYR A 1 131 ? -29.376 11.631 7.424 1.00 12.35 123 TYR A N 1
ATOM 1063 C CA . TYR A 1 131 ? -28.759 10.654 8.311 1.00 13.76 123 TYR A CA 1
ATOM 1064 C C . TYR A 1 131 ? -27.695 11.263 9.218 1.00 14.57 123 TYR A C 1
ATOM 1065 O O . TYR A 1 131 ? -27.475 10.753 10.324 1.00 14.41 123 TYR A O 1
ATOM 1074 N N . GLU A 1 132 ? -27.043 12.357 8.804 1.00 12.42 124 GLU A N 1
ATOM 1075 C CA . GLU A 1 132 ? -26.182 13.089 9.740 1.00 11.56 124 GLU A CA 1
ATOM 1076 C C . GLU A 1 132 ? -26.990 13.683 10.881 1.00 15.23 124 GLU A C 1
ATOM 1077 O O . GLU A 1 132 ? -26.563 13.652 12.045 1.00 14.23 124 GLU A O 1
ATOM 1083 N N . GLU A 1 133 ? -28.143 14.273 10.562 1.00 13.76 125 GLU A N 1
ATOM 1084 C CA . GLU A 1 133 ? -29.004 14.833 11.592 1.00 13.66 125 GLU A CA 1
ATOM 1085 C C . GLU A 1 133 ? -29.344 13.785 12.651 1.00 13.86 125 GLU A C 1
ATOM 1086 O O . GLU A 1 133 ? -29.434 14.099 13.842 1.00 15.64 125 GLU A O 1
ATOM 1092 N N . ALA A 1 134 ? -29.514 12.526 12.235 1.00 15.27 126 ALA A N 1
ATOM 1093 C CA . ALA A 1 134 ? -29.829 11.447 13.163 1.00 16.93 126 ALA A CA 1
ATOM 1094 C C . ALA A 1 134 ? -28.590 10.838 13.801 1.00 15.28 126 ALA A C 1
ATOM 1095 O O . ALA A 1 134 ? -28.726 9.929 14.633 1.00 17.62 126 ALA A O 1
ATOM 1097 N N . ASN A 1 135 ? -27.400 11.332 13.454 1.00 14.26 127 ASN A N 1
ATOM 1098 C CA . ASN A 1 135 ? -26.131 10.784 13.939 1.00 13.37 127 ASN A CA 1
ATOM 1099 C C . ASN A 1 135 ? -25.966 9.307 13.569 1.00 16.86 127 ASN A C 1
ATOM 1100 O O . ASN A 1 135 ? -25.355 8.533 14.307 1.00 17.32 127 ASN A O 1
ATOM 1105 N N . ILE A 1 136 ? -26.518 8.914 12.419 1.00 15.31 128 ILE A N 1
ATOM 1106 C CA . ILE A 1 136 ? -26.371 7.554 11.916 1.00 13.87 128 ILE A CA 1
ATOM 1107 C C . ILE A 1 136 ? -25.099 7.389 11.086 1.00 14.22 128 ILE A C 1
ATOM 1108 O O . ILE A 1 136 ? -24.542 6.287 11.025 1.00 13.22 128 ILE A O 1
ATOM 1113 N N . LEU A 1 137 ? -24.631 8.463 10.463 1.00 11.20 129 LEU A N 1
ATOM 1114 C CA . LEU A 1 137 ? -23.403 8.448 9.680 1.00 9.56 129 LEU A CA 1
ATOM 1115 C C . LEU A 1 137 ? -22.846 9.859 9.640 1.00 11.36 129 LEU A C 1
ATOM 1116 O O . LEU A 1 137 ? -23.509 10.829 10.029 1.00 11.95 129 LEU A O 1
ATOM 1121 N N . SER A 1 138 ? -21.620 9.967 9.127 1.00 9.72 130 SER A N 1
ATOM 1122 C CA . SER A 1 138 ? -21.025 11.245 8.781 1.00 9.79 130 SER A CA 1
ATOM 1123 C C . SER A 1 138 ? -20.409 11.095 7.404 1.00 9.68 130 SER A C 1
ATOM 1124 O O . SER A 1 138 ? -19.981 10.002 7.029 1.00 12.39 130 SER A O 1
ATOM 1127 N N . TYR A 1 139 ? -20.383 12.188 6.640 1.00 9.70 131 TYR A N 1
ATOM 1128 C CA . TYR A 1 139 ? -19.843 12.111 5.286 1.00 8.23 131 TYR A CA 1
ATOM 1129 C C . TYR A 1 139 ? -18.905 13.271 5.005 1.00 10.66 131 TYR A C 1
ATOM 1130 O O . TYR A 1 139 ? -18.994 14.333 5.626 1.00 10.20 131 TYR A O 1
ATOM 1139 N N . ARG A 1 140 ? -17.977 13.031 4.071 1.00 9.52 132 ARG A N 1
ATOM 1140 C CA . ARG A 1 140 ? -17.105 14.071 3.536 1.00 7.74 132 ARG A CA 1
ATOM 1141 C C . ARG A 1 140 ? -17.235 14.083 2.023 1.00 6.91 132 ARG A C 1
ATOM 1142 O O . ARG A 1 140 ? -17.203 13.025 1.385 1.00 9.69 132 ARG A O 1
ATOM 1150 N N . GLU A 1 141 ? -17.402 15.277 1.464 1.00 7.45 133 GLU A N 1
ATOM 1151 C CA . GLU A 1 141 ? -17.302 15.493 0.021 1.00 8.16 133 GLU A CA 1
ATOM 1152 C C . GLU A 1 141 ? -15.817 15.603 -0.302 1.00 7.70 133 GLU A C 1
ATOM 1153 O O . GLU A 1 141 ? -15.223 16.685 -0.266 1.00 10.53 133 GLU A O 1
ATOM 1159 N N . ALA A 1 142 ? -15.195 14.447 -0.559 1.00 9.07 134 ALA A N 1
ATOM 1160 C CA . ALA A 1 142 ? -13.749 14.417 -0.768 1.00 10.10 134 ALA A CA 1
ATOM 1161 C C . ALA A 1 142 ? -13.371 15.048 -2.100 1.00 9.36 134 ALA A C 1
ATOM 1162 O O . ALA A 1 142 ? -12.344 15.730 -2.207 1.00 10.92 134 ALA A O 1
ATOM 1164 N N . CYS A 1 143 ? -14.191 14.844 -3.128 1.00 9.41 135 CYS A N 1
ATOM 1165 C CA . CYS A 1 143 ? -13.950 15.394 -4.455 1.00 11.00 135 CYS A CA 1
ATOM 1166 C C . CYS A 1 143 ? -15.302 15.721 -5.066 1.00 11.44 135 CYS A C 1
ATOM 1167 O O . CYS A 1 143 ? -16.171 14.848 -5.110 1.00 11.87 135 CYS A O 1
ATOM 1170 N N . LEU A 1 144 ? -15.485 16.958 -5.534 1.00 12.88 136 LEU A N 1
ATOM 1171 C CA . LEU A 1 144 ? -16.776 17.375 -6.088 1.00 15.66 136 LEU A CA 1
ATOM 1172 C C . LEU A 1 144 ? -16.784 17.470 -7.614 1.00 19.80 136 LEU A C 1
ATOM 1173 O O . LEU A 1 144 ? -17.681 18.100 -8.191 1.00 23.28 136 LEU A O 1
ATOM 1178 N N . GLY A 1 145 ? -15.819 16.850 -8.281 1.00 18.77 137 GLY A N 1
ATOM 1179 C CA . GLY A 1 145 ? -15.853 16.779 -9.727 1.00 18.24 137 GLY A CA 1
ATOM 1180 C C . GLY A 1 145 ? -15.080 17.900 -10.387 1.00 28.83 137 GLY A C 1
ATOM 1181 O O . GLY A 1 145 ? -14.045 18.334 -9.870 1.00 27.86 137 GLY A O 1
ATOM 1182 N N . PHE A 1 146 ? -15.572 18.374 -11.529 1.00 33.22 138 PHE A N 1
ATOM 1183 C CA . PHE A 1 146 ? -14.878 19.427 -12.259 1.00 51.22 138 PHE A CA 1
ATOM 1184 C C . PHE A 1 146 ? -14.745 20.678 -11.398 1.00 56.63 138 PHE A C 1
ATOM 1185 O O . PHE A 1 146 ? -15.706 21.111 -10.755 1.00 46.94 138 PHE A O 1
ATOM 1193 N N . SER A 1 147 ? -13.543 21.250 -11.381 1.00 60.98 139 SER A N 1
ATOM 1194 C CA . SER A 1 147 ? -13.287 22.489 -10.651 1.00 61.71 139 SER A CA 1
ATOM 1195 C C . SER A 1 147 ? -13.747 23.687 -11.476 1.00 58.08 139 SER A C 1
ATOM 1196 O O . SER A 1 147 ? -13.779 23.627 -12.706 1.00 51.21 139 SER A O 1
ATOM 1199 N N . HIS B 1 3 ? -10.856 -27.765 -49.698 1.00 36.20 -5 HIS B N 1
ATOM 1200 C CA . HIS B 1 3 ? -10.989 -26.844 -48.574 1.00 36.09 -5 HIS B CA 1
ATOM 1201 C C . HIS B 1 3 ? -9.820 -26.975 -47.604 1.00 31.44 -5 HIS B C 1
ATOM 1202 O O . HIS B 1 3 ? -9.381 -28.081 -47.290 1.00 30.45 -5 HIS B O 1
ATOM 1209 N N . HIS B 1 4 ? -9.331 -25.838 -47.120 1.00 22.33 -4 HIS B N 1
ATOM 1210 C CA . HIS B 1 4 ? -8.206 -25.797 -46.200 1.00 19.89 -4 HIS B CA 1
ATOM 1211 C C . HIS B 1 4 ? -8.599 -25.046 -44.939 1.00 17.75 -4 HIS B C 1
ATOM 1212 O O . HIS B 1 4 ? -9.447 -24.150 -44.961 1.00 19.23 -4 HIS B O 1
ATOM 1219 N N . HIS B 1 5 ? -7.966 -25.421 -43.836 1.00 16.82 -3 HIS B N 1
ATOM 1220 C CA . HIS B 1 5 ? -8.147 -24.690 -42.592 1.00 14.67 -3 HIS B CA 1
ATOM 1221 C C . HIS B 1 5 ? -7.748 -23.230 -42.768 1.00 13.59 -3 HIS B C 1
ATOM 1222 O O . HIS B 1 5 ? -6.697 -22.931 -43.347 1.00 15.58 -3 HIS B O 1
ATOM 1229 N N . HIS B 1 6 ? -8.583 -22.326 -42.259 1.00 12.88 -2 HIS B N 1
ATOM 1230 C CA . HIS B 1 6 ? -8.311 -20.897 -42.238 1.00 11.93 -2 HIS B CA 1
ATOM 1231 C C . HIS B 1 6 ? -7.866 -20.483 -40.843 1.00 11.34 -2 HIS B C 1
ATOM 1232 O O . HIS B 1 6 ? -8.434 -20.928 -39.844 1.00 12.67 -2 HIS B O 1
ATOM 1239 N N . HIS B 1 7 ? -6.865 -19.612 -40.784 1.00 9.74 -1 HIS B N 1
ATOM 1240 C CA . HIS B 1 7 ? -6.370 -19.102 -39.513 1.00 8.74 -1 HIS B CA 1
ATOM 1241 C C . HIS B 1 7 ? -7.406 -18.172 -38.884 1.00 9.51 -1 HIS B C 1
ATOM 1242 O O . HIS B 1 7 ? -8.016 -17.347 -39.577 1.00 10.84 -1 HIS B O 1
ATOM 1249 N N . HIS B 1 8 ? -7.608 -18.311 -37.566 1.00 9.01 0 HIS B N 1
ATOM 1250 C CA . HIS B 1 8 ? -8.529 -17.468 -36.811 1.00 8.96 0 HIS B CA 1
ATOM 1251 C C . HIS B 1 8 ? -7.800 -16.751 -35.685 1.00 10.94 0 HIS B C 1
ATOM 1252 O O . HIS B 1 8 ? -6.664 -17.083 -35.332 1.00 9.96 0 HIS B O 1
ATOM 1259 N N . MET B 1 9 ? -8.478 -15.756 -35.105 1.00 10.38 1 MET B N 1
ATOM 1260 C CA . MET B 1 9 ? -7.902 -14.955 -34.019 1.00 10.42 1 MET B CA 1
ATOM 1261 C C . MET B 1 9 ? -7.949 -15.640 -32.653 1.00 11.33 1 MET B C 1
ATOM 1262 O O . MET B 1 9 ? -8.280 -15.013 -31.639 1.00 11.11 1 MET B O 1
ATOM 1267 N N . LYS B 1 10 ? -7.600 -16.924 -32.591 1.00 10.89 2 LYS B N 1
ATOM 1268 C CA . LYS B 1 10 ? -7.496 -17.587 -31.299 1.00 10.12 2 LYS B CA 1
ATOM 1269 C C . LYS B 1 10 ? -6.366 -16.966 -30.484 1.00 10.22 2 LYS 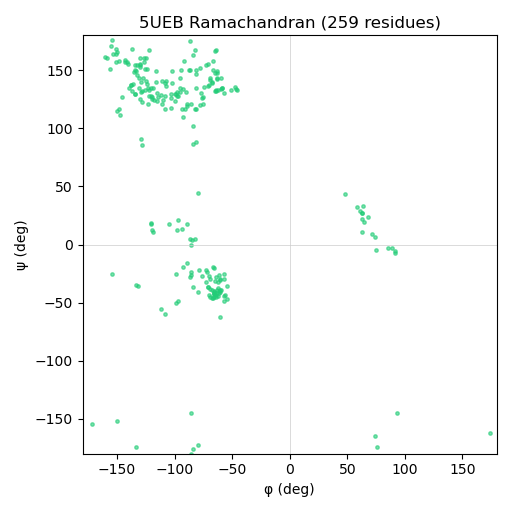B C 1
ATOM 1270 O O . LYS B 1 10 ? -5.340 -16.514 -31.023 1.00 11.83 2 LYS B O 1
ATOM 1276 N N . SER B 1 11 ? -6.552 -16.950 -29.167 1.00 10.23 3 SER B N 1
ATOM 1277 C CA . SER B 1 11 ? -5.554 -16.353 -28.297 1.00 9.64 3 SER B CA 1
ATOM 1278 C C . SER B 1 11 ? -5.630 -16.984 -26.912 1.00 12.16 3 SER B C 1
ATOM 1279 O O . SER B 1 11 ? -6.475 -17.847 -26.629 1.00 11.44 3 SER B O 1
ATOM 1282 N N . LYS B 1 12 ? -4.702 -16.558 -26.059 1.00 10.25 4 LYS B N 1
ATOM 1283 C CA . LYS B 1 12 ? -4.623 -16.975 -24.667 1.00 10.73 4 LYS B CA 1
ATOM 1284 C C . LYS B 1 12 ? -4.446 -15.742 -23.797 1.00 9.91 4 LYS B C 1
ATOM 1285 O O . LYS B 1 12 ? -3.772 -14.775 -24.182 1.00 11.98 4 LYS B O 1
ATOM 1291 N N . LEU B 1 13 ? -5.035 -15.802 -22.605 1.00 11.26 5 LEU B N 1
ATOM 1292 C CA . LEU B 1 13 ? -4.964 -14.722 -21.635 1.00 12.62 5 LEU B CA 1
ATOM 1293 C C . LEU B 1 13 ? -4.524 -15.294 -20.295 1.00 11.63 5 LEU B C 1
ATOM 1294 O O . LEU B 1 13 ? -4.977 -16.373 -19.908 1.00 13.09 5 LEU B O 1
ATOM 1299 N N . THR B 1 14 ? -3.653 -14.574 -19.580 1.00 10.76 6 THR B N 1
ATOM 1300 C CA . THR B 1 14 ? -3.316 -14.919 -18.197 1.00 10.22 6 THR B CA 1
ATOM 1301 C C . THR B 1 14 ? -4.140 -14.065 -17.235 1.00 11.52 6 THR B C 1
ATOM 1302 O O . THR B 1 14 ? -4.176 -12.842 -17.360 1.00 11.71 6 THR B O 1
ATOM 1306 N N . VAL B 1 15 ? -4.822 -14.720 -16.294 1.00 11.30 7 VAL B N 1
ATOM 1307 C CA . VAL B 1 15 ? -5.538 -14.045 -15.217 1.00 13.19 7 VAL B CA 1
ATOM 1308 C C . VAL B 1 15 ? -4.698 -14.177 -13.955 1.00 10.76 7 VAL B C 1
ATOM 1309 O O . VAL B 1 15 ? -4.459 -15.294 -13.481 1.00 12.83 7 VAL B O 1
ATOM 1313 N N . VAL B 1 16 ? -4.243 -13.050 -13.413 1.00 11.89 8 VAL B N 1
ATOM 1314 C CA . VAL B 1 16 ? -3.561 -13.028 -12.122 1.00 11.99 8 VAL B CA 1
ATOM 1315 C C . VAL B 1 16 ? -4.617 -12.836 -11.042 1.00 14.15 8 VAL B C 1
ATOM 1316 O O . VAL B 1 16 ? -5.499 -11.975 -11.169 1.00 17.53 8 VAL B O 1
ATOM 1320 N N . TYR B 1 17 ? -4.567 -13.671 -10.005 1.00 12.32 9 TYR B N 1
ATOM 1321 C CA . TYR B 1 17 ? -5.588 -13.632 -8.964 1.00 12.31 9 TYR B CA 1
ATOM 1322 C C . TYR B 1 17 ? -4.960 -14.084 -7.653 1.00 12.98 9 TYR B C 1
ATOM 1323 O O . TYR B 1 17 ? -3.849 -14.616 -7.624 1.00 12.98 9 TYR B O 1
ATOM 1332 N N . TYR B 1 18 ? -5.682 -13.870 -6.561 1.00 13.78 10 TYR B N 1
ATOM 1333 C CA . TYR B 1 18 ? -5.299 -14.426 -5.271 1.00 15.69 10 TYR B CA 1
ATOM 1334 C C . TYR B 1 18 ? -6.125 -15.677 -5.026 1.00 15.06 10 TYR B C 1
ATOM 1335 O O . TYR B 1 18 ? -7.353 -15.665 -5.204 1.00 16.62 10 TYR B O 1
ATOM 1344 N N . ASP B 1 19 ? -5.443 -16.763 -4.668 1.00 13.56 11 ASP B N 1
ATOM 1345 C CA . ASP B 1 19 ? -6.076 -18.059 -4.470 1.00 14.97 11 ASP B CA 1
ATOM 1346 C C . ASP B 1 19 ? -6.754 -18.121 -3.102 1.00 15.78 11 ASP B C 1
ATOM 1347 O O . ASP B 1 19 ? -6.840 -17.127 -2.374 1.00 17.33 11 ASP B O 1
ATOM 1352 N N . LEU B 1 20 ? -7.238 -19.310 -2.735 1.00 18.59 12 LEU B N 1
ATOM 1353 C CA . LEU B 1 20 ? -8.028 -19.448 -1.517 1.00 20.31 12 LEU B CA 1
ATOM 1354 C C . LEU B 1 20 ? -7.213 -19.188 -0.263 1.00 19.63 12 LEU B C 1
ATOM 1355 O O . LEU B 1 20 ? -7.795 -18.917 0.793 1.00 23.16 12 LEU B O 1
ATOM 1360 N N . GLU B 1 21 ? -5.886 -19.263 -0.355 1.00 17.84 13 GLU B N 1
ATOM 1361 C CA . GLU B 1 21 ? -5.006 -18.943 0.761 1.00 19.00 13 GLU B CA 1
ATOM 1362 C C . GLU B 1 21 ? -4.449 -17.528 0.674 1.00 17.41 13 GLU B C 1
ATOM 1363 O O . GLU B 1 21 ? -3.511 -17.199 1.399 1.00 18.94 13 GLU B O 1
ATOM 1369 N N . SER B 1 22 ? -4.997 -16.694 -0.208 1.00 15.52 14 SER B N 1
ATOM 1370 C CA . SER B 1 22 ? -4.526 -15.322 -0.393 1.00 17.37 14 SER B CA 1
ATOM 1371 C C . SER B 1 22 ? -3.091 -15.269 -0.902 1.00 15.95 14 SER B C 1
ATOM 1372 O O . SER B 1 22 ? -2.347 -14.336 -0.594 1.00 16.99 14 SER B O 1
ATOM 1375 N N . ASN B 1 23 ? -2.705 -16.255 -1.712 1.00 17.03 15 ASN B N 1
ATOM 1376 C CA . ASN B 1 23 ? -1.408 -16.278 -2.372 1.00 15.56 15 ASN B CA 1
ATOM 1377 C C . ASN B 1 23 ? -1.603 -15.993 -3.853 1.00 13.87 15 ASN B C 1
ATOM 1378 O O . ASN B 1 23 ? -2.582 -16.444 -4.465 1.00 15.39 15 ASN B O 1
ATOM 1383 N N . ILE B 1 24 ? -0.680 -15.221 -4.427 1.00 15.82 16 ILE B N 1
ATOM 1384 C CA . ILE B 1 24 ? -0.803 -14.853 -5.827 1.00 15.85 16 ILE B CA 1
ATOM 1385 C C . ILE B 1 24 ? -0.723 -16.106 -6.690 1.00 13.50 16 ILE B C 1
ATOM 1386 O O . ILE B 1 24 ? 0.016 -17.054 -6.387 1.00 15.73 16 ILE B O 1
ATOM 1391 N N . ALA B 1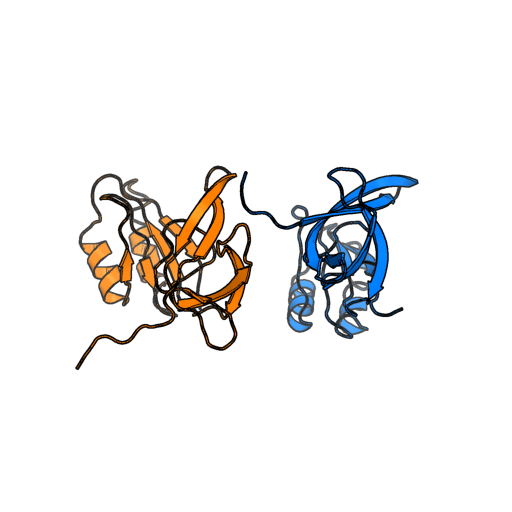 25 ? -1.521 -16.129 -7.754 1.00 13.05 17 ALA B N 1
ATOM 1392 C CA . ALA B 1 25 ? -1.617 -17.278 -8.643 1.00 13.72 17 ALA B CA 1
ATOM 1393 C C . ALA B 1 25 ? -1.966 -16.779 -10.037 1.00 14.37 17 ALA B C 1
ATOM 1394 O O . ALA B 1 25 ? -2.372 -15.630 -10.220 1.00 13.99 17 ALA B O 1
ATOM 1396 N N . GLU B 1 26 ? -1.795 -17.654 -11.028 1.00 14.04 18 GLU B N 1
ATOM 1397 C CA . GLU B 1 26 ? -2.084 -17.313 -12.414 1.00 14.40 18 GLU B CA 1
ATOM 1398 C C . GLU B 1 26 ? -2.839 -18.464 -13.058 1.00 13.16 18 GLU B C 1
ATOM 1399 O O . GLU B 1 26 ? -2.503 -19.630 -12.833 1.00 15.29 18 GLU B O 1
ATOM 1405 N N . GLU B 1 27 ? -3.859 -18.138 -13.859 1.00 10.74 19 GLU B N 1
ATOM 1406 C CA . GLU B 1 27 ? -4.552 -19.128 -14.680 1.00 10.79 19 GLU B CA 1
ATOM 1407 C C . GLU B 1 27 ? -4.608 -18.623 -16.115 1.00 11.49 19 GLU B C 1
ATOM 1408 O O . GLU B 1 27 ? -5.002 -17.479 -16.353 1.00 11.71 19 GLU B O 1
ATOM 1414 N N . ILE B 1 28 ? -4.235 -19.475 -17.073 1.00 11.03 20 ILE B N 1
ATOM 1415 C CA . ILE B 1 28 ? -4.296 -19.131 -18.495 1.00 10.03 20 ILE B CA 1
ATOM 1416 C C . ILE B 1 28 ? -5.604 -19.647 -19.071 1.00 10.76 20 ILE B C 1
ATOM 1417 O O . ILE B 1 28 ? -5.968 -20.810 -18.855 1.00 13.21 20 ILE B O 1
ATOM 1422 N N . LEU B 1 29 ? -6.320 -18.784 -19.798 1.00 10.46 21 LEU B N 1
ATOM 1423 C CA . LEU B 1 29 ? -7.588 -19.136 -20.429 1.00 9.91 21 LEU B CA 1
ATOM 1424 C C . LEU B 1 29 ? -7.499 -18.953 -21.940 1.00 12.49 21 LEU B C 1
ATOM 1425 O O . LEU B 1 29 ? -7.003 -17.932 -22.428 1.00 12.82 21 LEU B O 1
ATOM 1430 N N . SER B 1 30 ? -7.997 -19.937 -22.674 1.00 10.23 22 SER B N 1
ATOM 1431 C CA A SER B 1 30 ? -8.061 -19.839 -24.122 0.29 11.46 22 SER B CA 1
ATOM 1432 C CA B SER B 1 30 ? -8.066 -19.845 -24.123 0.71 9.73 22 SER B CA 1
ATOM 1433 C C . SER B 1 30 ? -9.311 -19.075 -24.544 1.00 12.04 22 SER B C 1
ATOM 1434 O O . SER B 1 30 ? -10.348 -19.110 -23.875 1.00 11.55 22 SER B O 1
ATOM 1439 N N . GLY B 1 31 ? -9.205 -18.380 -25.667 1.00 9.44 23 GLY B N 1
ATOM 1440 C CA . GLY B 1 31 ? -10.341 -17.648 -26.188 1.00 9.11 23 GLY B CA 1
ATOM 1441 C C . GLY B 1 31 ? -10.101 -17.084 -27.572 1.00 9.40 23 GLY B C 1
ATOM 1442 O O . GLY B 1 31 ? -9.284 -17.607 -28.340 1.00 11.14 23 GLY B O 1
ATOM 1443 N N . ASN B 1 32 ? -10.810 -16.011 -27.900 1.00 8.99 24 ASN B N 1
ATOM 1444 C CA . ASN B 1 32 ? -10.765 -15.429 -29.241 1.00 9.26 24 ASN B CA 1
ATOM 1445 C C . ASN B 1 32 ? -10.695 -13.917 -29.104 1.00 9.25 24 ASN B C 1
ATOM 1446 O O . ASN B 1 32 ? -11.472 -13.326 -28.348 1.00 10.45 24 ASN B O 1
ATOM 1451 N N . ILE B 1 33 ? -9.766 -13.285 -29.827 1.00 9.35 25 ILE B N 1
ATOM 1452 C CA . ILE B 1 33 ? -9.760 -11.832 -29.903 1.00 10.84 25 ILE B CA 1
ATOM 1453 C C . ILE B 1 33 ? -10.994 -11.383 -30.671 1.00 9.83 25 ILE B C 1
ATOM 1454 O O . ILE B 1 33 ? -11.389 -12.003 -31.673 1.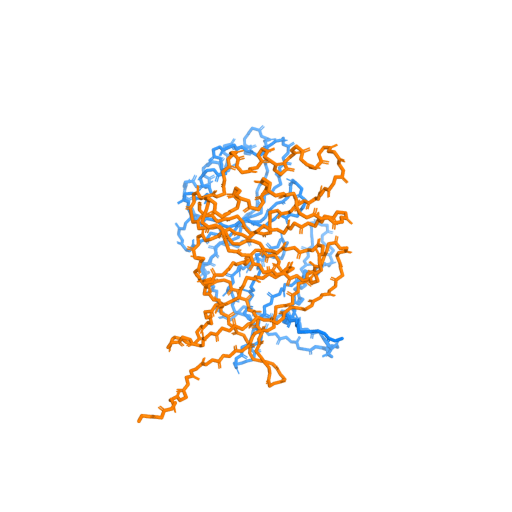00 12.23 25 ILE B O 1
ATOM 1459 N N . MET B 1 34 ? -11.621 -10.319 -30.201 1.00 11.58 26 MET B N 1
ATOM 1460 C CA A MET B 1 34 ? -12.784 -9.771 -30.868 0.71 11.80 26 MET B CA 1
ATOM 1461 C CA B MET B 1 34 ? -12.806 -9.719 -30.800 0.29 11.58 26 MET B CA 1
ATOM 1462 C C . MET B 1 34 ? -12.411 -8.532 -31.663 1.00 16.51 26 MET B C 1
ATOM 1463 O O . MET B 1 34 ? -11.360 -7.925 -31.446 1.00 12.59 26 MET B O 1
ATOM 1472 N N . PRO B 1 35 ? -13.245 -8.140 -32.630 1.00 14.87 27 PRO B N 1
ATOM 1473 C CA . PRO B 1 35 ? -12.874 -7.001 -33.491 1.00 13.09 27 PRO B CA 1
ATOM 1474 C C . PRO B 1 35 ? -12.596 -5.704 -32.744 1.00 14.13 27 PRO B C 1
ATOM 1475 O O . PRO B 1 35 ? -11.843 -4.867 -33.262 1.00 16.70 27 PRO B O 1
ATOM 1479 N N . ASP B 1 36 ? -13.162 -5.515 -31.546 1.00 15.01 28 ASP B N 1
ATOM 1480 C CA . ASP B 1 36 ? -12.917 -4.315 -30.752 1.00 14.33 28 ASP B CA 1
ATOM 1481 C C . ASP B 1 36 ? -11.653 -4.401 -29.900 1.00 16.06 28 ASP B C 1
ATOM 1482 O O . ASP B 1 36 ? -11.382 -3.476 -29.122 1.00 19.35 28 ASP B O 1
ATOM 1487 N N . GLY B 1 37 ? -10.883 -5.480 -30.016 1.00 12.42 29 GLY B N 1
ATOM 1488 C CA . GLY B 1 37 ? -9.679 -5.635 -29.232 1.00 14.71 29 GLY B CA 1
ATOM 1489 C C . GLY B 1 37 ? -9.878 -6.300 -27.890 1.00 15.55 29 GLY B C 1
ATOM 1490 O O . GLY B 1 37 ? -8.892 -6.514 -27.171 1.00 15.83 29 GLY B O 1
ATOM 1491 N N . ASN B 1 38 ? -11.115 -6.622 -27.521 1.00 11.76 30 ASN B N 1
ATOM 1492 C CA . ASN B 1 38 ? -11.370 -7.350 -26.287 1.00 10.89 30 ASN B CA 1
ATOM 1493 C C . ASN B 1 38 ? -11.238 -8.850 -26.528 1.00 10.64 30 ASN B C 1
ATOM 1494 O O . ASN B 1 38 ? -10.944 -9.302 -27.639 1.00 12.20 30 ASN B O 1
ATOM 1499 N N . PHE B 1 39 ? -11.448 -9.639 -25.473 1.00 13.00 31 PHE B N 1
ATOM 1500 C CA . PHE B 1 39 ? -11.115 -11.063 -25.473 1.00 9.76 31 PHE B CA 1
ATOM 1501 C C . PHE B 1 39 ? -12.341 -11.852 -25.029 1.00 9.46 31 PHE B C 1
ATOM 1502 O O . PHE B 1 39 ? -12.876 -11.614 -23.937 1.00 10.78 31 PHE B O 1
ATOM 1510 N N . LEU B 1 40 ? -12.795 -12.779 -25.870 1.00 10.71 32 LEU B N 1
ATOM 1511 C CA . LEU B 1 40 ? -13.906 -13.664 -25.531 1.00 9.05 32 LEU B CA 1
ATOM 1512 C C . LEU B 1 40 ? -13.347 -14.927 -24.884 1.00 9.64 32 LEU B C 1
ATOM 1513 O O . LEU B 1 40 ? -12.612 -15.678 -25.529 1.00 10.70 32 LEU B O 1
ATOM 1518 N N . ILE B 1 41 ? -13.690 -15.159 -23.612 1.00 9.33 33 ILE B N 1
ATOM 1519 C CA . ILE B 1 41 ? -13.210 -16.332 -22.887 1.00 9.49 33 ILE B CA 1
ATOM 1520 C C . ILE B 1 41 ? -13.968 -17.559 -23.371 1.00 9.26 33 ILE B C 1
ATOM 1521 O O . ILE B 1 41 ? -15.205 -17.564 -23.390 1.00 11.54 33 ILE B O 1
ATOM 1526 N N . GLN B 1 42 ? -13.233 -18.604 -23.779 1.00 9.85 34 GLN B N 1
ATOM 1527 C CA . GLN B 1 42 ? -13.849 -19.794 -24.359 1.00 10.24 34 GLN B CA 1
ATOM 1528 C C . GLN B 1 42 ? -13.548 -21.071 -23.578 1.00 10.69 34 GLN B C 1
ATOM 1529 O O . GLN B 1 42 ? -13.696 -22.177 -24.111 1.00 14.97 34 GLN B O 1
ATOM 1535 N N . GLU B 1 43 ? -13.132 -20.945 -22.323 1.00 11.11 35 GLU B N 1
ATOM 1536 C CA . GLU B 1 43 ? -12.966 -22.079 -21.433 1.00 13.00 35 GLU B CA 1
ATOM 1537 C C . GLU B 1 43 ? -13.625 -21.732 -20.112 1.00 13.14 35 GLU B C 1
ATOM 1538 O O . GLU B 1 43 ? -13.752 -20.555 -19.762 1.00 13.75 35 GLU B O 1
ATOM 1544 N N . ILE B 1 44 ? -14.048 -22.762 -19.384 1.00 9.97 36 ILE B N 1
ATOM 1545 C CA . ILE B 1 44 ? -14.578 -22.573 -18.030 1.00 9.93 36 ILE B CA 1
ATOM 1546 C C . ILE B 1 44 ? -13.403 -22.318 -17.091 1.00 11.54 36 ILE B C 1
ATOM 1547 O O . ILE B 1 44 ? -12.513 -23.174 -16.989 1.00 12.30 36 ILE B O 1
ATOM 1552 N N . PRO B 1 45 ? -13.349 -21.187 -16.385 1.00 11.48 37 PRO B N 1
ATOM 1553 C CA . PRO B 1 45 ? -12.220 -20.947 -15.474 1.00 10.94 37 PRO B CA 1
ATOM 1554 C C . PRO B 1 45 ? -12.211 -21.969 -14.344 1.00 12.83 37 PRO B C 1
ATOM 1555 O O . PRO B 1 45 ? -13.239 -22.232 -13.718 1.00 12.59 37 PRO B O 1
ATOM 1559 N N . LEU B 1 46 ? -11.037 -22.560 -14.097 1.00 11.96 38 LEU B N 1
ATOM 1560 C CA . LEU B 1 46 ? -10.914 -23.579 -13.060 1.00 13.06 38 LEU B CA 1
ATOM 1561 C C . LEU B 1 46 ? -10.815 -22.966 -11.672 1.00 12.32 38 LEU B C 1
ATOM 1562 O O . LEU B 1 46 ? -11.395 -23.498 -10.718 1.00 13.72 38 LEU B O 1
ATOM 1567 N N . PHE B 1 47 ? -10.068 -21.866 -11.530 1.00 12.62 39 PHE B N 1
ATOM 1568 C CA . PHE B 1 47 ? -9.734 -21.338 -10.207 1.00 12.59 39 PHE B CA 1
ATOM 1569 C C . PHE B 1 47 ? -9.941 -19.834 -10.073 1.00 13.94 39 PHE B C 1
ATOM 1570 O O . PHE B 1 47 ? -10.292 -19.354 -8.987 1.00 16.06 39 PHE B O 1
ATOM 1578 N N . ALA B 1 48 ? -9.695 -19.079 -11.135 1.00 14.38 40 ALA B N 1
ATOM 1579 C CA . ALA B 1 48 ? -9.793 -17.633 -11.037 1.00 14.21 40 ALA B CA 1
ATOM 1580 C C . ALA B 1 48 ? -11.239 -17.248 -10.746 1.00 14.04 40 ALA B C 1
ATOM 1581 O O . ALA B 1 48 ? -12.158 -17.763 -11.400 1.00 15.64 40 ALA B O 1
ATOM 1583 N N . PRO B 1 49 ? -11.486 -16.381 -9.776 1.00 13.61 41 PRO B N 1
ATOM 1584 C CA . PRO B 1 49 ? -12.862 -16.033 -9.418 1.00 14.70 41 PRO B CA 1
ATOM 1585 C C . PRO B 1 49 ? -13.442 -14.937 -10.305 1.00 16.40 41 PRO B C 1
ATOM 1586 O O . PRO B 1 49 ? -12.731 -14.217 -11.012 1.00 14.79 41 PRO B O 1
ATOM 1590 N N . ASN B 1 50 ? -14.772 -14.835 -10.254 1.00 13.52 42 ASN B N 1
ATOM 1591 C CA . ASN B 1 50 ? -15.540 -13.748 -10.860 1.00 14.79 42 ASN B CA 1
ATOM 1592 C C . ASN B 1 50 ? -15.518 -13.759 -12.383 1.00 12.50 42 ASN B C 1
ATOM 1593 O O . ASN B 1 50 ? -15.729 -12.716 -13.009 1.00 15.80 42 ASN B O 1
ATOM 1598 N N . LEU B 1 51 ? -15.262 -14.919 -12.991 1.00 10.28 43 LEU B N 1
ATOM 1599 C CA . LEU B 1 51 ? -15.208 -15.066 -14.442 1.00 10.53 43 LEU B CA 1
ATOM 1600 C C . LEU B 1 51 ? -15.970 -16.310 -14.888 1.00 11.65 43 LEU B C 1
ATOM 1601 O O . LEU B 1 51 ? -16.036 -17.314 -14.171 1.00 11.71 43 LEU B O 1
ATOM 1606 N N . ALA B 1 52 ? -16.545 -16.238 -16.086 1.00 9.92 44 ALA B N 1
ATOM 1607 C CA . ALA B 1 52 ? -17.313 -17.349 -16.623 1.00 10.62 44 ALA B CA 1
ATOM 1608 C C . ALA B 1 52 ? -17.055 -17.501 -18.113 1.00 11.18 44 ALA B C 1
ATOM 1609 O O . ALA B 1 52 ? -16.650 -16.559 -18.803 1.00 10.80 44 ALA B O 1
ATOM 1611 N N . LEU B 1 53 ? -17.306 -18.717 -18.585 1.00 10.49 45 LEU B N 1
ATOM 1612 C CA . LEU B 1 53 ? -17.303 -19.016 -20.014 1.00 9.28 45 LEU B CA 1
ATOM 1613 C C . LEU B 1 53 ? -18.103 -17.965 -20.776 1.00 11.17 45 LEU B C 1
ATOM 1614 O O . LEU B 1 53 ? -19.212 -17.590 -20.374 1.00 11.65 45 LEU B O 1
ATOM 1619 N N . ASN B 1 54 ? -17.524 -17.488 -21.879 1.00 10.22 46 ASN B N 1
ATOM 1620 C CA . ASN B 1 54 ? -18.138 -16.538 -22.799 1.00 10.43 46 ASN B CA 1
ATOM 1621 C C . ASN B 1 54 ? -18.259 -15.125 -22.240 1.00 10.22 46 ASN B C 1
ATOM 1622 O O . ASN B 1 54 ? -18.852 -14.265 -22.894 1.00 11.54 46 ASN B O 1
ATOM 1627 N N . ASP B 1 55 ? -17.651 -14.841 -21.084 1.00 10.21 47 ASP B N 1
ATOM 1628 C CA . ASP B 1 55 ? -17.449 -13.454 -20.681 1.00 10.24 47 ASP B CA 1
ATOM 1629 C C . ASP B 1 55 ? -16.525 -12.758 -21.681 1.00 10.13 47 ASP B C 1
ATOM 1630 O O . ASP B 1 55 ? -15.638 -13.381 -22.279 1.00 11.72 47 ASP B O 1
ATOM 1635 N N . ILE B 1 56 ? -16.731 -11.452 -21.859 1.00 11.83 48 ILE B N 1
ATOM 1636 C CA . ILE B 1 56 ? -15.859 -10.616 -22.681 1.00 11.46 48 ILE B CA 1
ATOM 1637 C C . ILE B 1 56 ? -15.067 -9.714 -21.747 1.00 14.57 48 ILE B C 1
ATOM 1638 O O . ILE B 1 56 ? -15.647 -9.040 -20.888 1.00 13.58 48 ILE B O 1
ATOM 1643 N N . VAL B 1 57 ? -13.747 -9.713 -21.898 1.00 12.08 49 VAL B N 1
ATOM 1644 C CA . VAL B 1 57 ? -12.868 -9.010 -20.975 1.00 12.38 49 VAL B CA 1
ATOM 1645 C C . VAL B 1 57 ? -11.899 -8.134 -21.753 1.00 11.57 49 VAL B C 1
ATOM 1646 O O . VAL B 1 57 ? -11.572 -8.405 -22.916 1.00 12.02 49 VAL B O 1
ATOM 1650 N N . ALA B 1 58 ? -11.459 -7.064 -21.106 1.00 12.37 50 ALA B N 1
ATOM 1651 C CA . ALA B 1 58 ? -10.401 -6.205 -21.611 1.00 11.90 50 ALA B CA 1
ATOM 1652 C C . ALA B 1 58 ? -9.051 -6.743 -21.163 1.00 11.99 50 ALA B C 1
ATOM 1653 O O . ALA B 1 58 ? -8.926 -7.362 -20.102 1.00 14.26 50 ALA B O 1
ATOM 1655 N N . ILE B 1 59 ? -8.028 -6.490 -21.980 1.00 14.41 51 ILE B N 1
ATOM 1656 C CA . ILE B 1 59 ? -6.724 -7.102 -21.790 1.00 13.56 51 ILE B CA 1
ATOM 1657 C C . ILE B 1 59 ? -5.645 -6.028 -21.833 1.00 14.31 51 ILE B C 1
ATOM 1658 O O . ILE B 1 59 ? -5.851 -4.916 -22.328 1.00 17.14 51 ILE B O 1
ATOM 1663 N N . GLU B 1 60 ? -4.479 -6.379 -21.280 1.00 15.73 52 GLU B N 1
ATOM 1664 C CA . GLU B 1 60 ? -3.282 -5.549 -21.323 1.00 15.79 52 GLU B CA 1
ATOM 1665 C C . GLU B 1 60 ? -2.117 -6.412 -21.771 1.00 19.04 52 GLU B C 1
ATOM 1666 O O . GLU B 1 60 ? -2.010 -7.572 -21.369 1.00 18.93 52 GLU B O 1
ATOM 1672 N N . ARG B 1 61 ? -1.225 -5.828 -22.567 1.00 17.30 53 ARG B N 1
ATOM 1673 C CA . ARG B 1 61 ? -0.021 -6.511 -23.022 1.00 20.11 53 ARG B CA 1
ATOM 1674 C C . ARG B 1 61 ? 1.171 -6.100 -22.166 1.00 19.40 53 ARG B C 1
ATOM 1675 O O . ARG B 1 61 ? 1.416 -4.906 -21.954 1.00 22.59 53 ARG B O 1
ATOM 1683 N N . GLU B 1 62 ? 1.902 -7.093 -21.667 1.00 17.59 54 GLU B N 1
ATOM 1684 C CA A GLU B 1 62 ? 3.136 -6.851 -20.936 0.52 20.85 54 GLU B CA 1
ATOM 1685 C CA B GLU B 1 62 ? 3.151 -6.835 -20.970 0.48 20.23 54 GLU B CA 1
ATOM 1686 C C . GLU B 1 62 ? 4.085 -8.008 -21.210 1.00 23.26 54 GLU B C 1
ATOM 1687 O O . GLU B 1 62 ? 3.652 -9.163 -21.239 1.00 22.72 54 GLU B O 1
ATOM 1698 N N . ASP B 1 63 ? 5.369 -7.693 -21.398 1.00 27.13 55 ASP B N 1
ATOM 1699 C CA . ASP B 1 63 ? 6.400 -8.703 -21.656 1.00 33.27 55 ASP B CA 1
ATOM 1700 C C . ASP B 1 63 ? 5.960 -9.691 -22.734 1.00 27.42 55 ASP B C 1
ATOM 1701 O O . ASP B 1 63 ? 6.118 -10.906 -22.597 1.00 28.98 55 ASP B O 1
ATOM 1703 N N . LYS B 1 64 ? 5.372 -9.160 -23.806 1.00 22.82 56 LYS B N 1
ATOM 1704 C CA . LYS B 1 64 ? 4.936 -9.940 -24.962 1.00 21.56 56 LYS B CA 1
ATOM 1705 C C . LYS B 1 64 ? 3.825 -10.944 -24.644 1.00 21.92 56 LYS B C 1
ATOM 1706 O O . LYS B 1 64 ? 3.612 -11.892 -25.410 1.00 22.31 56 LYS B O 1
ATOM 1712 N N . MET B 1 65 ? 3.109 -10.757 -23.533 1.00 19.35 57 MET B N 1
ATOM 1713 C CA . MET B 1 65 ? 2.028 -11.645 -23.134 1.00 17.62 57 MET B CA 1
ATOM 1714 C C . MET B 1 65 ? 0.767 -10.825 -22.884 1.00 15.73 57 MET B C 1
ATOM 1715 O O . MET B 1 65 ? 0.827 -9.613 -22.668 1.00 16.67 57 MET B O 1
ATOM 1720 N N . LEU B 1 66 ? -0.387 -11.489 -22.910 1.00 14.73 58 LEU B N 1
ATOM 1721 C CA . LEU B 1 66 ? -1.665 -10.819 -22.680 1.00 12.03 58 LEU B CA 1
ATOM 1722 C C . LEU B 1 66 ? -2.244 -11.186 -21.319 1.00 12.63 58 LEU B C 1
ATOM 1723 O O . LEU B 1 66 ? -2.257 -12.363 -20.933 1.00 14.44 58 LEU B O 1
ATOM 1728 N N . PHE B 1 67 ? -2.749 -10.172 -20.608 1.00 11.26 59 PHE B N 1
ATOM 1729 C CA . PHE B 1 67 ? -3.253 -10.331 -19.245 1.00 11.51 59 PHE B CA 1
ATOM 1730 C C . PHE B 1 67 ? -4.663 -9.782 -19.114 1.00 14.31 59 PHE B C 1
ATOM 1731 O O . PHE B 1 67 ? -4.999 -8.757 -19.703 1.00 14.12 59 PHE B O 1
ATOM 1739 N N . PHE B 1 68 ? -5.480 -10.463 -18.312 1.00 13.40 60 PHE B N 1
ATOM 1740 C CA . PHE B 1 68 ? -6.798 -9.937 -17.978 1.00 13.59 60 PHE B CA 1
ATOM 1741 C C . PHE B 1 68 ? -6.643 -8.583 -17.300 1.00 12.50 60 PHE B C 1
ATOM 1742 O O . PHE B 1 68 ? -5.818 -8.423 -16.396 1.00 14.80 60 PHE B O 1
ATOM 1750 N N . ASP B 1 69 ? -7.453 -7.610 -17.711 1.00 13.64 61 ASP B N 1
ATOM 1751 C CA . ASP B 1 69 ? -7.485 -6.328 -17.018 1.00 13.99 61 ASP B CA 1
ATOM 1752 C C . ASP B 1 69 ? -8.791 -6.069 -16.284 1.00 14.69 61 ASP B C 1
ATOM 1753 O O . ASP B 1 69 ? -8.772 -5.775 -15.083 1.00 16.81 61 ASP B O 1
ATOM 1758 N N . HIS B 1 70 ? -9.927 -6.136 -16.980 1.00 13.48 62 HIS B N 1
ATOM 1759 C CA . HIS B 1 70 ? -11.220 -5.938 -16.337 1.00 14.31 62 HIS B CA 1
ATOM 1760 C C . HIS B 1 70 ? -12.314 -6.539 -17.207 1.00 12.96 62 HIS B C 1
ATOM 1761 O O . HIS B 1 70 ? -12.118 -6.803 -18.396 1.00 15.16 62 HIS B O 1
ATOM 1768 N N . LEU B 1 71 ? -13.466 -6.769 -16.584 1.00 13.80 63 LEU B N 1
ATOM 1769 C CA . LEU B 1 71 ? -14.627 -7.313 -17.279 1.00 13.13 63 LEU B CA 1
ATOM 1770 C C . LEU B 1 71 ? -15.256 -6.241 -18.164 1.00 14.41 63 LEU B C 1
ATOM 1771 O O . LEU B 1 71 ? -15.410 -5.087 -17.750 1.00 19.35 63 LEU B O 1
ATOM 1776 N N . ILE B 1 72 ? -15.594 -6.622 -19.395 1.00 13.23 64 ILE B N 1
ATOM 1777 C CA . ILE B 1 72 ? -16.337 -5.757 -20.311 1.00 14.66 64 ILE B CA 1
ATOM 1778 C C . ILE B 1 72 ? -17.818 -6.101 -20.325 1.00 14.54 64 ILE B C 1
ATOM 1779 O O . ILE B 1 72 ? -18.668 -5.221 -20.185 1.00 18.90 64 ILE B O 1
ATOM 1784 N N . LYS B 1 73 ? -18.148 -7.380 -20.508 1.00 14.71 65 LYS B N 1
ATOM 1785 C CA . LYS B 1 73 ? -19.549 -7.798 -20.549 1.00 15.04 65 LYS B CA 1
ATOM 1786 C C . LYS B 1 73 ? -19.651 -9.213 -19.998 1.00 14.67 65 LY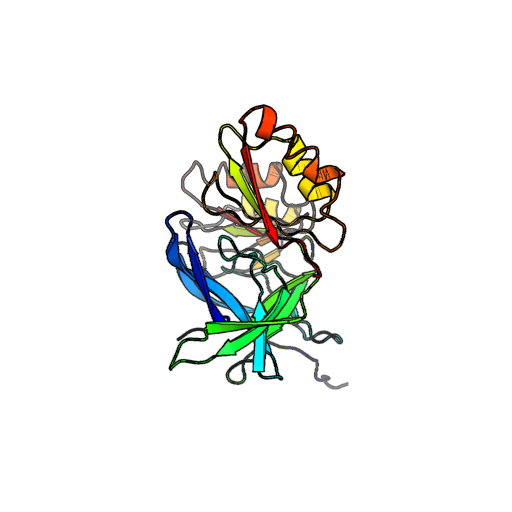S B C 1
ATOM 1787 O O . LYS B 1 73 ? -19.092 -10.152 -20.572 1.00 14.28 65 LYS B O 1
ATOM 1793 N N . ALA B 1 74 ? -20.362 -9.369 -18.886 1.00 16.21 66 ALA B N 1
ATOM 1794 C CA . ALA B 1 74 ? -20.606 -10.704 -18.365 1.00 15.28 66 ALA B CA 1
ATOM 1795 C C . ALA B 1 74 ? -21.554 -11.463 -19.285 1.00 16.06 66 ALA B C 1
ATOM 1796 O O . ALA B 1 74 ? -22.507 -10.898 -19.836 1.00 17.62 66 ALA B O 1
ATOM 1798 N N . SER B 1 75 ? -21.284 -12.759 -19.454 1.00 13.24 67 SER B N 1
ATOM 1799 C CA . SER B 1 75 ? -22.176 -13.608 -20.234 1.00 13.79 67 SER B CA 1
ATOM 1800 C C . SER B 1 75 ? -23.486 -13.892 -19.516 1.00 16.04 67 SER B C 1
ATOM 1801 O O . SER B 1 75 ? -24.484 -14.195 -20.178 1.00 18.50 67 SER B O 1
ATOM 1804 N N . GLY B 1 76 ? -23.508 -13.800 -18.188 1.00 15.27 68 GLY B N 1
ATOM 1805 C CA . GLY B 1 76 ? -24.627 -14.289 -17.418 1.00 15.69 68 GLY B CA 1
ATOM 1806 C C . GLY B 1 76 ? -24.495 -15.726 -16.968 1.00 16.15 68 GLY B C 1
ATOM 1807 O O . GLY B 1 76 ? -25.339 -16.196 -16.187 1.00 19.50 68 GLY B O 1
ATOM 1808 N N . ASN B 1 77 ? -23.472 -16.438 -17.438 1.00 15.17 69 ASN B N 1
ATOM 1809 C CA . ASN B 1 77 ? -23.206 -17.787 -16.972 1.00 14.18 69 ASN B CA 1
ATOM 1810 C C . ASN B 1 77 ? -22.684 -17.749 -15.539 1.00 14.34 69 ASN B C 1
ATOM 1811 O O . ASN B 1 77 ? -22.127 -16.749 -15.082 1.00 15.19 69 ASN B O 1
ATOM 1816 N N . THR B 1 78 ? -22.876 -18.864 -14.833 1.00 14.09 70 THR B N 1
ATOM 1817 C CA . THR B 1 78 ? -22.391 -19.066 -13.473 1.00 13.36 70 THR B CA 1
ATOM 1818 C C . THR B 1 78 ? -21.278 -20.108 -13.496 1.00 15.65 70 THR B C 1
ATOM 1819 O O . THR B 1 78 ? -21.355 -21.080 -14.250 1.00 14.65 70 THR B O 1
ATOM 1823 N N . THR B 1 79 ? -20.231 -19.896 -12.690 1.00 12.67 71 THR B N 1
ATOM 1824 C CA . THR B 1 79 ? -19.127 -20.844 -12.536 1.00 11.88 71 THR B CA 1
ATOM 1825 C C . THR B 1 79 ? -19.116 -21.368 -11.105 1.00 13.04 71 THR B C 1
ATOM 1826 O O . THR B 1 79 ? -19.033 -20.578 -10.161 1.00 12.03 71 THR B O 1
ATOM 1830 N N . ILE B 1 80 ? -19.189 -22.693 -10.950 1.00 10.77 72 ILE B N 1
ATOM 1831 C CA . ILE B 1 80 ? -19.194 -23.364 -9.650 1.00 11.09 72 ILE B CA 1
ATOM 1832 C C . ILE B 1 80 ? -17.991 -24.295 -9.615 1.00 13.25 72 ILE B C 1
ATOM 1833 O O . ILE B 1 80 ? -17.810 -25.104 -10.531 1.00 14.84 72 ILE B O 1
ATOM 1838 N N . ASN B 1 81 ? -17.169 -24.182 -8.566 1.00 13.04 73 ASN B N 1
ATOM 1839 C CA . ASN B 1 81 ? -16.040 -25.086 -8.344 1.00 13.25 73 ASN B CA 1
ATOM 1840 C C . ASN B 1 81 ? -16.501 -26.185 -7.396 1.00 13.88 73 ASN B C 1
ATOM 1841 O O . ASN B 1 81 ? -17.148 -25.897 -6.385 1.00 13.84 73 ASN B O 1
ATOM 1846 N N . ILE B 1 82 ? -16.168 -27.437 -7.708 1.00 15.41 74 ILE B N 1
ATOM 1847 C CA . ILE B 1 82 ? -16.588 -28.577 -6.889 1.00 13.91 74 ILE B CA 1
ATOM 1848 C C . ILE B 1 82 ? -15.387 -29.484 -6.689 1.00 15.54 74 ILE B C 1
ATOM 1849 O O . ILE B 1 82 ? -14.734 -29.876 -7.661 1.00 17.82 74 ILE B O 1
ATOM 1854 N N . VAL B 1 83 ? -15.120 -29.856 -5.441 1.00 15.33 75 VAL B N 1
ATOM 1855 C CA . VAL B 1 83 ? -14.059 -30.810 -5.140 1.00 16.07 75 VAL B CA 1
ATOM 1856 C C . VAL B 1 83 ? -14.658 -31.951 -4.330 1.00 15.14 75 VAL B C 1
ATOM 1857 O O . VAL B 1 83 ? -15.529 -31.727 -3.481 1.00 17.94 75 VAL B O 1
ATOM 1861 N N . VAL B 1 84 ? -14.219 -33.181 -4.613 1.00 17.82 76 VAL B N 1
ATOM 1862 C CA . VAL B 1 84 ? -14.761 -34.364 -3.956 1.00 18.55 76 VAL B CA 1
ATOM 1863 C C . VAL B 1 84 ? -13.643 -35.170 -3.307 1.00 21.01 76 VAL B C 1
ATOM 1864 O O . VAL B 1 84 ? -12.459 -35.045 -3.639 1.00 21.81 76 VAL B O 1
ATOM 1868 N N . LEU B 1 85 ? -14.052 -36.016 -2.363 1.00 23.30 77 LEU B N 1
ATOM 1869 C CA . LEU B 1 85 ? -13.105 -36.875 -1.665 1.00 26.27 77 LEU B CA 1
ATOM 1870 C C . LEU B 1 85 ? -12.561 -37.960 -2.586 1.00 29.89 77 LEU B C 1
ATOM 1871 O O . LEU B 1 85 ? -11.356 -38.242 -2.580 1.00 29.84 77 LEU B O 1
ATOM 1876 N N . ASP B 1 86 ? -13.427 -38.584 -3.387 1.00 29.69 78 ASP B N 1
ATOM 1877 C CA . ASP B 1 86 ? -12.974 -39.719 -4.186 1.00 36.44 78 ASP B CA 1
ATOM 1878 C C . ASP B 1 86 ? -13.797 -39.942 -5.450 1.00 33.95 78 ASP B C 1
ATOM 1879 O O . ASP B 1 86 ? -13.299 -40.526 -6.417 1.00 42.97 78 ASP B O 1
ATOM 1884 N N . HIS B 1 87 ? -15.050 -39.496 -5.462 1.00 30.36 79 HIS B N 1
ATOM 1885 C CA . HIS B 1 87 ? -15.869 -39.672 -6.653 1.00 31.80 79 HIS B CA 1
ATOM 1886 C C . HIS B 1 87 ? -16.969 -38.624 -6.659 1.00 25.48 79 HIS B C 1
ATOM 1887 O O . HIS B 1 87 ? -17.417 -38.171 -5.601 1.00 28.53 79 HIS B O 1
ATOM 1894 N N . PHE B 1 88 ? -17.397 -38.242 -7.865 1.00 24.77 80 PHE B N 1
ATOM 1895 C CA . PHE B 1 88 ? -18.578 -37.405 -8.023 1.00 21.57 80 PHE B CA 1
ATOM 1896 C C . PHE B 1 88 ? -19.808 -38.304 -8.052 1.00 26.62 80 PHE B C 1
ATOM 1897 O O . PHE B 1 88 ? -19.878 -39.212 -8.892 1.00 26.85 80 PHE B O 1
ATOM 1905 N N . PRO B 1 89 ? -20.765 -38.127 -7.140 1.00 24.25 81 PRO B N 1
ATOM 1906 C CA . PRO B 1 89 ? -21.937 -39.015 -7.115 1.00 25.73 81 PRO B CA 1
ATOM 1907 C C . PRO B 1 89 ? -22.713 -38.957 -8.423 1.00 25.04 81 PRO B C 1
ATOM 1908 O O . PRO B 1 89 ? -22.849 -37.895 -9.035 1.00 22.65 81 PRO B O 1
ATOM 1912 N N . LYS B 1 90 ? -23.242 -40.118 -8.828 1.00 23.74 82 LYS B N 1
ATOM 1913 C CA . LYS B 1 90 ? -23.938 -40.221 -10.109 1.00 23.42 82 LYS B CA 1
ATOM 1914 C C . LYS B 1 90 ? -25.135 -39.277 -10.176 1.00 22.59 82 LYS B C 1
ATOM 1915 O O . LYS B 1 90 ? -25.392 -38.665 -11.221 1.00 24.16 82 LYS B O 1
ATOM 1917 N N . ASP B 1 91 ? -25.879 -39.142 -9.073 1.00 20.66 83 ASP B N 1
ATOM 1918 C CA . ASP B 1 91 ? -27.057 -38.277 -9.106 1.00 21.34 83 ASP B CA 1
ATOM 1919 C C . ASP B 1 91 ? -26.683 -36.804 -9.223 1.00 19.95 83 ASP B C 1
ATOM 1920 O O . ASP B 1 91 ? -27.442 -36.015 -9.805 1.00 21.90 83 ASP B O 1
ATOM 1925 N N . LEU B 1 92 ? -25.521 -36.417 -8.701 1.00 20.12 84 LEU B N 1
ATOM 1926 C CA . LEU B 1 92 ? -25.056 -35.051 -8.902 1.00 17.49 84 LEU B CA 1
ATOM 1927 C C . LEU B 1 92 ? -24.677 -34.801 -10.359 1.00 22.22 84 LEU B C 1
ATOM 1928 O O . LEU B 1 92 ? -25.023 -33.757 -10.925 1.00 17.47 84 LEU B O 1
ATOM 1933 N N . LEU B 1 93 ? -23.949 -35.733 -10.979 1.00 18.96 85 LEU B N 1
ATOM 1934 C CA . LEU B 1 93 ? -23.602 -35.566 -12.386 1.00 20.61 85 LEU B CA 1
ATOM 1935 C C . LEU B 1 93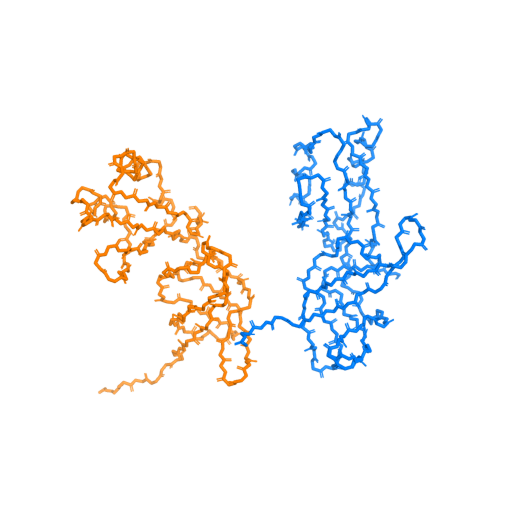 ? -24.852 -35.496 -13.252 1.00 18.61 85 LEU B C 1
ATOM 1936 O O . LEU B 1 93 ? -24.917 -34.704 -14.200 1.00 20.43 85 LEU B O 1
ATOM 1941 N N . ALA B 1 94 ? -25.863 -36.305 -12.928 1.00 20.45 86 ALA B N 1
ATOM 1942 C CA . ALA B 1 94 ? -27.104 -36.279 -13.689 1.00 24.32 86 ALA B CA 1
ATOM 1943 C C . ALA B 1 94 ? -27.821 -34.943 -13.532 1.00 18.44 86 ALA B C 1
ATOM 1944 O O . ALA B 1 94 ? -28.362 -34.404 -14.507 1.00 22.59 86 ALA B O 1
ATOM 1946 N N . ALA B 1 95 ? -27.836 -34.395 -12.313 1.00 18.68 87 ALA B N 1
ATOM 1947 C CA . ALA B 1 95 ? -28.478 -33.105 -12.088 1.00 19.28 87 ALA B CA 1
ATOM 1948 C C . ALA B 1 95 ? -27.754 -31.991 -12.829 1.00 18.51 87 ALA B C 1
ATOM 1949 O O . ALA B 1 95 ? -28.395 -31.112 -13.420 1.00 20.62 87 ALA B O 1
ATOM 1951 N N . ILE B 1 96 ? -26.419 -32.002 -12.799 1.00 18.48 88 ILE B N 1
ATOM 1952 C CA . ILE B 1 96 ? -25.654 -31.017 -13.562 1.00 15.83 88 ILE B CA 1
ATOM 1953 C C . ILE B 1 96 ? -26.066 -31.050 -15.029 1.00 17.16 88 ILE B C 1
ATOM 1954 O O . ILE B 1 96 ? -26.327 -30.008 -15.644 1.00 19.65 88 ILE B O 1
ATOM 1959 N N . GLU B 1 97 ? -26.151 -32.255 -15.603 1.00 17.34 89 GLU B N 1
ATOM 1960 C CA . GLU B 1 97 ? -26.536 -32.405 -17.003 1.00 20.66 89 GLU B CA 1
ATOM 1961 C C . GLU B 1 97 ? -27.978 -31.963 -17.239 1.00 20.64 89 GLU B C 1
ATOM 1962 O O . GLU B 1 97 ? -28.274 -31.298 -18.238 1.00 23.24 89 GLU B O 1
ATOM 1968 N N . GLU B 1 98 ? -28.890 -32.313 -16.326 1.00 20.78 90 GLU B N 1
ATOM 1969 C CA . GLU B 1 98 ? -30.284 -31.915 -16.501 1.00 22.45 90 GLU B CA 1
ATOM 1970 C C . GLU B 1 98 ? -30.444 -30.401 -16.450 1.00 21.38 90 GLU B C 1
ATOM 1971 O O . GLU B 1 98 ? -31.362 -29.851 -17.076 1.00 25.70 90 GLU B O 1
ATOM 1973 N N . HIS B 1 99 ? -29.554 -29.714 -15.728 1.00 19.07 91 HIS B N 1
ATOM 1974 C CA . HIS B 1 99 ? -29.536 -28.262 -15.635 1.00 20.93 91 HIS B CA 1
ATOM 1975 C C . HIS B 1 99 ? -28.680 -27.608 -16.717 1.00 20.26 91 HIS B C 1
ATOM 1976 O O . HIS B 1 99 ? -28.288 -26.444 -16.567 1.00 20.58 91 HIS B O 1
ATOM 1983 N N . SER B 1 100 ? -28.368 -28.331 -17.796 1.00 19.21 92 SER B N 1
ATOM 1984 C CA . SER B 1 100 ? -27.600 -27.790 -18.921 1.00 19.32 92 SER B CA 1
ATOM 1985 C C . SER B 1 100 ? -26.205 -27.328 -18.504 1.00 19.49 92 SER B C 1
ATOM 1986 O O . SER B 1 100 ? -25.635 -26.415 -19.110 1.00 20.54 92 SER B O 1
ATOM 1989 N N . GLY B 1 101 ? -25.644 -27.952 -17.474 1.00 17.74 93 GLY B N 1
ATOM 1990 C CA . GLY B 1 101 ? -24.307 -27.599 -17.041 1.00 16.17 93 GLY B CA 1
ATOM 1991 C C . GLY B 1 101 ? -23.249 -28.265 -17.899 1.00 18.79 93 GLY B C 1
ATOM 1992 O O . GLY B 1 101 ? -23.431 -29.372 -18.406 1.00 22.55 93 GLY B O 1
ATOM 1993 N N . LYS B 1 102 ? -22.135 -27.557 -18.088 1.00 15.05 94 LYS B N 1
ATOM 1994 C CA . LYS B 1 102 ? -20.976 -28.082 -18.797 1.00 15.34 94 LYS B CA 1
ATOM 1995 C C . LYS B 1 102 ? -19.825 -28.156 -17.809 1.00 13.73 94 LYS B C 1
ATOM 1996 O O . LYS B 1 102 ? -19.666 -27.261 -16.977 1.00 15.30 94 LYS B O 1
ATOM 2002 N N . ILE B 1 103 ? -19.037 -29.223 -17.887 1.00 16.81 95 ILE B N 1
ATOM 2003 C CA . ILE B 1 103 ? -18.018 -29.458 -16.871 1.00 17.40 95 ILE B CA 1
ATOM 2004 C C . ILE B 1 103 ? -16.627 -29.386 -17.492 1.00 16.47 95 ILE B C 1
ATOM 2005 O O . ILE B 1 103 ? -16.422 -29.689 -18.674 1.00 18.49 95 ILE B O 1
ATOM 2010 N N . ARG B 1 104 ? -15.670 -28.953 -16.675 1.00 14.79 96 ARG B N 1
ATOM 2011 C CA . ARG B 1 104 ? -14.253 -29.007 -17.012 1.00 13.98 96 ARG B CA 1
ATOM 2012 C C . ARG B 1 104 ? -13.525 -29.640 -15.836 1.00 13.59 96 ARG B C 1
ATOM 2013 O O . ARG B 1 104 ? -13.664 -29.172 -14.704 1.00 15.18 96 ARG B O 1
ATOM 2021 N N . LYS B 1 105 ? -12.767 -30.706 -16.096 1.00 16.17 97 LYS B N 1
ATOM 2022 C CA . LYS B 1 105 ? -12.029 -31.421 -15.057 1.00 16.28 97 LYS B CA 1
ATOM 2023 C C . LYS B 1 105 ? -10.666 -30.789 -14.811 1.00 19.79 97 LYS B C 1
ATOM 2024 O O . LYS B 1 105 ? -10.040 -30.233 -15.719 1.00 20.47 97 LYS B O 1
ATOM 2030 N N . ASN B 1 106 ? -10.193 -30.904 -13.567 1.00 18.85 98 ASN B N 1
ATOM 2031 C CA . ASN B 1 106 ? -8.778 -30.723 -13.241 1.00 18.62 98 ASN B CA 1
ATOM 2032 C C . ASN B 1 106 ? -8.383 -31.954 -12.430 1.00 23.19 98 ASN B C 1
ATOM 2033 O O . ASN B 1 106 ? -8.517 -31.973 -11.204 1.00 27.32 98 ASN B O 1
ATOM 2038 N N . GLY B 1 107 ? -7.904 -32.986 -13.121 1.00 25.30 99 GLY B N 1
ATOM 2039 C CA . GLY B 1 107 ? -7.674 -34.234 -12.429 1.00 24.16 99 GLY B CA 1
ATOM 2040 C C . GLY B 1 107 ? -8.998 -34.931 -12.141 1.00 23.51 99 GLY B C 1
ATOM 2041 O O . GLY B 1 107 ? -10.056 -34.580 -12.675 1.00 23.95 99 GLY B O 1
ATOM 2042 N N . GLU B 1 108 ? -8.932 -35.915 -11.248 1.00 25.38 100 GLU B N 1
ATOM 2043 C CA . GLU B 1 108 ? -10.063 -36.800 -11.005 1.00 27.22 100 GLU B CA 1
ATOM 2044 C C . GLU B 1 108 ? -11.015 -36.310 -9.921 1.00 28.55 100 GLU B C 1
ATOM 2045 O O . GLU B 1 108 ? -12.140 -36.814 -9.842 1.00 29.24 100 GLU B O 1
ATOM 2051 N N . ASN B 1 109 ? -10.610 -35.346 -9.094 1.00 22.67 101 ASN B N 1
ATOM 2052 C CA . ASN B 1 109 ? -11.410 -34.966 -7.934 1.00 22.41 101 ASN B CA 1
ATOM 2053 C C . ASN B 1 109 ? -11.881 -33.517 -7.958 1.00 21.56 101 ASN B C 1
ATOM 2054 O O . ASN B 1 109 ? -12.397 -33.032 -6.943 1.00 19.33 101 ASN B O 1
ATOM 2059 N N . TYR B 1 110 ? -11.735 -32.813 -9.075 1.00 17.54 102 TYR B N 1
ATOM 2060 C CA . TYR B 1 110 ? -12.070 -31.397 -9.135 1.00 16.88 102 TYR B CA 1
ATOM 2061 C C . TYR B 1 110 ? -12.752 -31.095 -10.455 1.00 16.87 102 TYR B C 1
ATOM 2062 O O . TYR B 1 110 ? -12.291 -31.533 -11.518 1.00 16.73 102 TYR B O 1
ATOM 2071 N N . LEU B 1 111 ? -13.837 -30.335 -10.382 1.00 15.19 103 LEU B N 1
ATOM 2072 C CA . LEU B 1 111 ? -14.557 -29.873 -11.554 1.00 15.02 103 LEU B CA 1
ATOM 2073 C C . LEU B 1 111 ? -14.870 -28.401 -11.389 1.00 12.71 103 LEU B C 1
ATOM 2074 O O . LEU B 1 111 ? -15.160 -27.936 -10.285 1.00 15.01 103 LEU B O 1
ATOM 2079 N N A SER B 1 112 ? -14.825 -27.669 -12.491 0.73 11.21 104 SER B N 1
ATOM 2080 N N B SER B 1 112 ? -14.793 -27.667 -12.492 0.27 11.49 104 SER B N 1
ATOM 2081 C CA A SER B 1 112 ? -15.478 -26.375 -12.566 0.73 12.19 104 SER B CA 1
ATOM 2082 C CA B SER B 1 112 ? -15.470 -26.389 -12.624 0.27 12.46 104 SER B CA 1
ATOM 2083 C C A SER B 1 112 ? -16.623 -26.503 -13.560 0.73 14.49 104 SER B C 1
ATOM 2084 C C B SER B 1 112 ? -16.663 -26.596 -13.540 0.27 12.40 104 SER B C 1
ATOM 2085 O O A SER B 1 112 ? -16.438 -27.048 -14.655 0.73 15.58 104 SER B O 1
ATOM 2086 O O B SER B 1 112 ? -16.558 -27.283 -14.561 0.27 12.10 104 SER B O 1
ATOM 2091 N N . VAL B 1 113 ? -17.801 -26.022 -13.165 1.00 13.06 105 VAL B N 1
ATOM 2092 C CA . VAL B 1 113 ? -19.050 -26.247 -13.883 1.00 14.24 105 VAL B CA 1
ATOM 2093 C C . VAL B 1 113 ? -19.619 -24.912 -14.324 1.00 13.38 105 VAL B C 1
ATOM 2094 O O . VAL B 1 113 ? -19.727 -23.981 -13.517 1.00 12.53 105 VAL B O 1
ATOM 2098 N N . ASN B 1 114 ? -20.002 -24.830 -15.596 1.00 12.06 106 ASN B N 1
ATOM 2099 C CA . ASN B 1 114 ? -20.702 -23.676 -16.139 1.00 11.83 106 ASN B CA 1
ATOM 2100 C C . ASN B 1 114 ? -22.197 -23.952 -16.152 1.00 13.65 106 ASN B C 1
ATOM 2101 O O . ASN B 1 114 ? -22.636 -24.969 -16.702 1.00 16.83 106 ASN B O 1
ATOM 2106 N N . PHE B 1 115 ? -22.973 -23.037 -15.570 1.00 13.11 107 PHE B N 1
ATOM 2107 C CA . PHE B 1 115 ? -24.424 -23.079 -15.674 1.00 12.32 107 PHE B CA 1
ATOM 2108 C C . PHE B 1 115 ? -24.944 -21.868 -16.435 1.00 14.98 107 PHE B C 1
ATOM 2109 O O . PHE B 1 115 ? -24.596 -20.727 -16.095 1.00 16.27 107 PHE B O 1
ATOM 2117 N N . PRO B 1 116 ? -25.796 -22.067 -17.437 1.00 15.08 108 PRO B N 1
ATOM 2118 C CA . PRO B 1 116 ? -26.411 -20.936 -18.142 1.00 15.85 108 PRO B CA 1
ATOM 2119 C C . PRO B 1 116 ? -27.309 -20.143 -17.210 1.00 17.67 108 PRO B C 1
ATOM 2120 O O . PRO B 1 116 ? -27.643 -20.613 -16.108 1.00 16.87 108 PRO B O 1
ATOM 2124 N N . PRO B 1 117 ? -27.718 -18.938 -17.610 1.00 22.38 109 PRO B N 1
ATOM 2125 C CA . PRO B 1 117 ? -28.627 -18.145 -16.770 1.00 22.94 109 PRO B CA 1
ATOM 2126 C C . PRO B 1 117 ? -29.811 -18.963 -16.269 1.00 23.68 109 PRO B C 1
ATOM 2127 O O . PRO B 1 117 ? -30.430 -19.719 -17.021 1.00 21.67 109 PRO B O 1
ATOM 2131 N N . LYS B 1 118 ? -30.113 -18.809 -14.980 1.00 23.96 110 LYS B N 1
ATOM 2132 C CA . LYS B 1 118 ? -31.248 -19.374 -14.258 1.00 28.04 110 LYS B CA 1
ATOM 2133 C C . LYS B 1 118 ? -31.102 -20.868 -13.958 1.00 25.57 110 LYS B C 1
ATOM 2134 O O . LYS B 1 118 ? -31.961 -21.424 -13.277 1.00 29.61 110 LYS B O 1
ATOM 2140 N N . LYS B 1 119 ? -30.050 -21.536 -14.433 1.00 19.18 111 LYS B N 1
ATOM 2141 C CA . LYS B 1 119 ? -29.944 -22.979 -14.245 1.00 20.40 111 LYS B CA 1
ATOM 2142 C C . LYS B 1 119 ? -29.308 -23.359 -12.914 1.00 18.85 111 LYS B C 1
ATOM 2143 O O . LYS B 1 119 ? -29.563 -24.457 -12.409 1.00 22.53 111 LYS B O 1
ATOM 2149 N N . TYR B 1 120 ? -28.472 -22.494 -12.342 1.00 17.62 112 TYR B N 1
ATOM 2150 C CA . TYR B 1 120 ? -27.945 -22.719 -10.997 1.00 17.48 112 TYR B CA 1
ATOM 2151 C C . TYR B 1 120 ? -28.993 -22.202 -10.022 1.00 22.53 112 TYR B C 1
ATOM 2152 O O . TY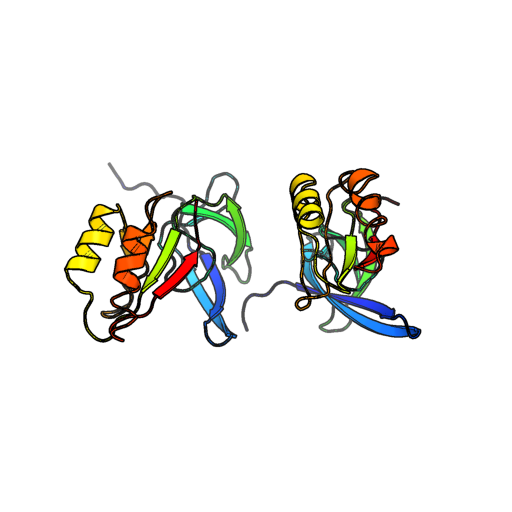R B 1 120 ? -29.128 -20.992 -9.818 1.00 20.64 112 TYR B O 1
ATOM 2161 N N . ASN B 1 121 ? -29.757 -23.120 -9.422 1.00 18.19 113 ASN B N 1
ATOM 2162 C CA . ASN B 1 121 ? -30.902 -22.736 -8.609 1.00 20.69 113 ASN B CA 1
ATOM 2163 C C . ASN B 1 121 ? -30.922 -23.500 -7.291 1.00 19.98 113 ASN B C 1
ATOM 2164 O O . ASN B 1 121 ? -29.990 -24.254 -6.989 1.00 18.94 113 ASN B O 1
ATOM 2169 N N . SER B 1 122 ? -31.987 -23.317 -6.507 1.00 19.60 114 SER B N 1
ATOM 2170 C CA . SER B 1 122 ? -32.044 -23.936 -5.189 1.00 19.22 114 SER B CA 1
ATOM 2171 C C . SER B 1 122 ? -32.072 -25.457 -5.279 1.00 19.99 114 SER B C 1
ATOM 2172 O O . SER B 1 122 ? -31.556 -26.137 -4.388 1.00 20.48 114 SER B O 1
ATOM 2175 N N . ASP B 1 123 ? -32.670 -26.010 -6.338 1.00 20.34 115 ASP B N 1
ATOM 2176 C CA . ASP B 1 123 ? -32.688 -27.461 -6.491 1.00 20.91 115 ASP B CA 1
ATOM 2177 C C . ASP B 1 123 ? -31.278 -28.011 -6.663 1.00 22.71 115 ASP B C 1
ATOM 2178 O O . ASP B 1 123 ? -30.912 -29.017 -6.043 1.00 20.83 115 ASP B O 1
ATOM 2183 N N . LEU B 1 124 ? -30.472 -27.367 -7.509 1.00 20.30 116 LEU B N 1
ATOM 2184 C CA . LEU B 1 124 ? -29.090 -27.798 -7.678 1.00 17.56 116 LEU B CA 1
ATOM 2185 C C . LEU B 1 124 ? -28.303 -27.593 -6.388 1.00 18.51 116 LEU B C 1
ATOM 2186 O O . LEU B 1 124 ? -27.555 -28.483 -5.955 1.00 19.81 116 LEU B O 1
ATOM 2191 N N . LYS B 1 125 ? -28.463 -26.431 -5.748 1.00 17.51 117 LYS B N 1
ATOM 2192 C CA . LYS B 1 125 ? -27.728 -26.179 -4.509 1.00 19.34 117 LYS B CA 1
ATOM 2193 C C . LYS B 1 125 ? -28.098 -27.170 -3.416 1.00 20.09 117 LYS B C 1
ATOM 2194 O O . LYS B 1 125 ? -27.255 -27.499 -2.572 1.00 21.28 117 LYS B O 1
ATOM 2200 N N . GLY B 1 126 ? -29.350 -27.640 -3.401 1.00 16.98 118 GLY B N 1
ATOM 2201 C CA . GLY B 1 126 ? -29.757 -28.605 -2.396 1.00 17.74 118 GLY B CA 1
ATOM 2202 C C . GLY B 1 126 ? -28.957 -29.890 -2.468 1.00 21.35 118 GLY B C 1
ATOM 2203 O O . GLY B 1 126 ? -28.573 -30.453 -1.437 1.00 21.02 118 GLY B O 1
ATOM 2204 N N . ILE B 1 127 ? -28.691 -30.372 -3.687 1.00 17.89 119 ILE B N 1
ATOM 2205 C CA . ILE B 1 127 ? -27.907 -31.595 -3.843 1.00 20.48 119 ILE B CA 1
ATOM 2206 C C . ILE B 1 127 ? -26.478 -31.366 -3.385 1.00 17.95 119 ILE B C 1
ATOM 2207 O O . ILE B 1 127 ? -25.905 -32.184 -2.653 1.00 17.80 119 ILE B O 1
ATOM 2212 N N . LEU B 1 128 ? -25.883 -30.250 -3.814 1.00 16.17 120 LEU B N 1
ATOM 2213 C CA . LEU B 1 128 ? -24.538 -29.910 -3.362 1.00 13.98 120 LEU B CA 1
ATOM 2214 C C . LEU B 1 128 ? -24.483 -29.817 -1.844 1.00 14.74 120 LEU B C 1
ATOM 2215 O O . LEU B 1 128 ? -23.545 -30.322 -1.217 1.00 16.16 120 LEU B O 1
ATOM 2220 N N . ASN B 1 129 ? -25.479 -29.170 -1.236 1.00 15.00 121 ASN B N 1
ATOM 2221 C CA . ASN B 1 129 ? -25.472 -29.003 0.217 1.00 15.85 121 ASN B CA 1
ATOM 2222 C C . ASN B 1 129 ? -25.556 -30.338 0.950 1.00 17.73 121 ASN B C 1
ATOM 2223 O O . ASN B 1 129 ? -24.867 -30.538 1.959 1.00 17.91 121 ASN B O 1
ATOM 2228 N N . ARG B 1 130 ? -26.394 -31.266 0.476 1.00 17.92 122 ARG B N 1
ATOM 2229 C CA A ARG B 1 130 ? -26.492 -32.549 1.158 0.34 20.99 122 ARG B CA 1
ATOM 2230 C CA B ARG B 1 130 ? -26.501 -32.567 1.134 0.66 16.79 122 ARG B CA 1
ATOM 2231 C C . ARG B 1 130 ? -25.174 -33.314 1.099 1.00 16.95 122 ARG B C 1
ATOM 2232 O O . ARG B 1 130 ? -24.785 -33.963 2.080 1.00 19.48 122 ARG B O 1
ATOM 2247 N N . TYR B 1 131 ? -24.464 -33.238 -0.030 1.00 16.80 123 TYR B N 1
ATOM 2248 C CA . TYR B 1 131 ? -23.171 -33.907 -0.110 1.00 15.27 123 TYR B CA 1
ATOM 2249 C C . TYR B 1 131 ? -22.112 -33.186 0.715 1.00 18.11 123 TYR B C 1
ATOM 2250 O O . TYR B 1 131 ? -21.213 -33.836 1.264 1.00 18.83 123 TYR B O 1
ATOM 2259 N N . GLU B 1 132 ? -22.201 -31.858 0.827 1.00 14.25 124 GLU B N 1
ATOM 2260 C CA A GLU B 1 132 ? -21.288 -31.138 1.706 0.49 17.07 124 GLU B CA 1
ATOM 2261 C CA B GLU B 1 132 ? -21.297 -31.127 1.711 0.51 17.24 124 GLU B CA 1
ATOM 2262 C C . GLU B 1 132 ? -21.492 -31.551 3.161 1.00 18.30 124 GLU B C 1
ATOM 2263 O O . GLU B 1 132 ? -20.516 -31.735 3.900 1.00 22.32 124 GLU B O 1
ATOM 2274 N N . GLU B 1 133 ? -22.755 -31.709 3.593 1.00 15.79 125 GLU B N 1
ATOM 2275 C CA . GLU B 1 133 ? -23.015 -32.111 4.977 1.00 17.33 125 GLU B CA 1
ATOM 2276 C C . GLU B 1 133 ? -22.405 -33.470 5.282 1.00 22.46 125 GLU B C 1
ATOM 2277 O O . GLU B 1 133 ? -22.030 -33.740 6.428 1.00 22.80 125 GLU B O 1
ATOM 2283 N N . ALA B 1 134 ? -22.305 -34.336 4.276 1.00 22.47 126 ALA B N 1
ATOM 2284 C CA . ALA B 1 134 ? -21.736 -35.666 4.455 1.00 24.13 126 ALA B CA 1
ATOM 2285 C C . ALA B 1 134 ? -20.222 -35.682 4.310 1.00 21.83 126 ALA B C 1
ATOM 2286 O O . ALA B 1 134 ? -19.622 -36.761 4.348 1.00 26.27 126 ALA B O 1
ATOM 2288 N N . ASN B 1 135 ? -19.600 -34.514 4.143 1.00 20.24 127 ASN B N 1
ATOM 2289 C CA . ASN B 1 135 ? -18.152 -34.376 4.010 1.00 22.74 127 ASN B CA 1
ATOM 2290 C C . ASN B 1 135 ? -17.608 -35.086 2.780 1.00 27.41 127 ASN B C 1
ATOM 2291 O O . ASN B 1 135 ? -16.417 -35.409 2.722 1.00 33.93 127 ASN B O 1
ATOM 2296 N N . ILE B 1 136 ? -18.457 -35.328 1.783 1.00 21.88 128 ILE B N 1
ATOM 2297 C CA . ILE B 1 136 ? -17.991 -35.949 0.549 1.00 26.93 128 ILE B CA 1
ATOM 2298 C C . ILE B 1 136 ? -17.585 -34.933 -0.518 1.00 25.31 128 ILE B C 1
ATOM 2299 O O . ILE B 1 136 ? -16.851 -35.290 -1.449 1.00 21.21 128 ILE B O 1
ATOM 2304 N N . LEU B 1 137 ? -18.030 -33.681 -0.411 1.00 18.62 129 LEU B N 1
ATOM 2305 C CA . LEU B 1 137 ? -17.595 -32.657 -1.346 1.00 18.85 129 LEU B CA 1
ATOM 2306 C C . LEU B 1 137 ? -17.662 -31.288 -0.693 1.00 15.73 129 LEU B C 1
ATOM 2307 O O . LEU B 1 137 ? -18.291 -31.096 0.352 1.00 17.39 129 LEU B O 1
ATOM 2312 N N . SER B 1 138 ? -16.986 -30.342 -1.339 1.00 15.94 130 SER B N 1
ATOM 2313 C CA A SER B 1 138 ? -17.084 -28.921 -1.045 0.55 12.97 130 SER B CA 1
ATOM 2314 C CA B SER B 1 138 ? -17.151 -28.932 -1.043 0.45 12.98 130 SER B CA 1
ATOM 2315 C C . SER B 1 138 ? -17.281 -28.180 -2.358 1.00 12.57 130 SER B C 1
ATOM 2316 O O . SER B 1 138 ? -16.839 -28.644 -3.416 1.00 15.81 130 SER B O 1
ATOM 2321 N N . TYR B 1 139 ? -17.933 -27.026 -2.288 1.00 15.48 131 TYR B N 1
ATOM 2322 C CA . TYR B 1 139 ? -18.163 -26.264 -3.500 1.00 13.51 131 TYR B CA 1
ATOM 2323 C C . TYR B 1 139 ? -18.042 -24.779 -3.214 1.00 12.95 131 TYR B C 1
ATOM 2324 O O . TYR B 1 139 ? -18.164 -24.321 -2.073 1.00 15.96 131 TYR B O 1
ATOM 2333 N N . ARG B 1 140 ? -17.788 -24.031 -4.284 1.00 13.54 132 ARG B N 1
ATOM 2334 C CA . ARG B 1 140 ? -17.621 -22.593 -4.211 1.00 14.33 132 ARG B CA 1
ATOM 2335 C C . ARG B 1 140 ? -18.351 -21.943 -5.379 1.00 11.76 132 ARG B C 1
ATOM 2336 O O . ARG B 1 140 ? -18.281 -22.424 -6.518 1.00 13.20 132 ARG B O 1
ATOM 2344 N N . GLU B 1 141 ? -19.046 -20.847 -5.087 1.00 13.25 133 GLU B N 1
ATOM 2345 C CA . GLU B 1 141 ? -19.660 -20.008 -6.116 1.00 12.83 133 GLU B CA 1
ATOM 2346 C C . GLU B 1 141 ? -18.601 -19.050 -6.642 1.00 12.80 133 GLU B C 1
ATOM 2347 O O . GLU B 1 141 ? -18.449 -17.925 -6.163 1.00 15.36 133 GLU B O 1
ATOM 2353 N N . ALA B 1 142 ? -17.842 -19.522 -7.639 1.00 10.97 134 ALA B N 1
ATOM 2354 C CA . ALA B 1 142 ? -16.733 -18.730 -8.158 1.00 11.28 134 ALA B CA 1
ATOM 2355 C C . ALA B 1 142 ? -17.235 -17.488 -8.877 1.00 12.87 134 ALA B C 1
ATOM 2356 O O . ALA B 1 142 ? -16.637 -16.410 -8.759 1.00 13.31 134 ALA B O 1
ATOM 2358 N N . CYS B 1 143 ? -18.334 -17.617 -9.624 1.00 11.89 135 CYS B N 1
ATOM 2359 C CA . CYS B 1 143 ? -18.893 -16.488 -10.361 1.00 11.41 135 CYS B CA 1
ATOM 2360 C C . CYS B 1 143 ? -20.396 -16.714 -10.436 1.00 12.53 135 CYS B C 1
ATOM 2361 O O . CYS B 1 143 ? -20.831 -17.682 -11.063 1.00 15.64 135 CYS B O 1
ATOM 2364 N N . LEU B 1 144 ? -21.182 -15.841 -9.803 1.00 14.40 136 LEU B N 1
ATOM 2365 C CA . LEU B 1 144 ? -22.639 -15.936 -9.852 1.00 15.88 136 LEU B CA 1
ATOM 2366 C C . LEU B 1 144 ? -23.146 -15.152 -11.052 1.00 22.54 136 LEU B C 1
ATOM 2367 O O . LEU B 1 144 ? -22.940 -13.935 -11.138 1.00 31.23 136 LEU B O 1
ATOM 2372 N N . GLY B 1 145 ? -23.819 -15.843 -11.964 1.00 23.80 137 GLY B N 1
ATOM 2373 C CA . GLY B 1 145 ? -24.355 -15.192 -13.140 1.00 29.67 137 GLY B CA 1
ATOM 2374 C C . GLY B 1 145 ? -25.715 -14.577 -12.898 1.00 31.69 137 GLY B C 1
ATOM 2375 O O . GLY B 1 145 ? -25.999 -14.085 -11.800 1.00 34.41 137 GLY B O 1
ATOM 2376 N N . PHE B 1 146 ? -26.568 -14.614 -13.916 1.00 31.85 138 PHE B N 1
ATOM 2377 C CA . PHE B 1 146 ? -27.897 -14.018 -13.827 1.00 40.13 138 PHE B CA 1
ATOM 2378 C C . PHE B 1 146 ? -28.919 -15.025 -13.301 1.00 47.44 138 PHE B C 1
ATOM 2379 O O . PHE B 1 146 ? -28.774 -16.236 -13.490 1.00 37.43 138 PHE B O 1
#

Radius of gyration: 22.77 Å; Cα contacts (8 Å, |Δi|>4): 682; chains: 2; bounding box: 46×63×62 Å

Solvent-accessible surface area: 16698 Å² total; per-residue (Å²): 151,75,27,95,50,38,95,0,12,4,76,32,151,53,189,140,89,81,108,20,100,13,103,0,16,0,39,74,56,146,102,37,24,0,33,0,55,51,3,0,12,71,1,66,85,4,0,26,67,1,31,0,11,39,100,155,98,140,83,101,10,46,61,76,93,63,86,130,22,32,5,16,10,0,0,7,2,61,12,106,86,137,58,18,182,68,0,71,55,8,2,117,132,18,65,19,119,54,65,109,74,53,131,82,41,8,0,0,8,2,39,68,189,82,26,69,92,71,1,81,37,38,1,68,116,25,62,146,59,111,41,3,51,36,105,56,10,6,107,11,137,153,206,150,153,115,170,106,127,118,22,128,0,15,5,36,27,139,52,133,137,88,86,54,20,84,14,108,0,28,0,33,42,50,142,102,40,23,0,39,0,72,52,13,0,12,88,1,57,106,4,0,19,67,3,31,0,11,42,41,169,76,78,178,98,47,11,53,28,88,78,86,137,38,39,2,18,6,0,0,13,0,66,9,134,100,102,31,9,84,80,0,71,63,13,4,126,81,32,58,9,128,84,66,118,71,51,126,57,37,4,0,0,4,0,38,56,176,83,31,59,94,102,1,69,16,35,0,60,150,52,68,148,62,120,40,8,58,44,126,62,7,18,111,26,156

Organism: Neisseria gonorrhoeae (strain NCCP11945) (NCBI:txid521006)